Protein 2PJS (pdb70)

InterPro domains:
  IPR004360 Glyoxalase/fosfomycin resistance/dioxygenase domain [PF00903] (9-111)
  IPR029068 Glyoxalase/Bleomycin resistance protein/Dihydroxybiphenyl dioxygenase [G3DSA:3.10.180.10] (14-116)
  IPR029068 Glyoxalase/Bleomycin resistance protein/Dihydroxybiphenyl dioxygenase [SSF54593] (6-112)
  IPR037523 Vicinal oxygen chelate (VOC), core domain [PS51819] (2-115)

Solvent-accessible surface area: 9860 Å² total

B-factor: mean 26.53, std 6.25, range [6.66, 62.9]

Foldseek 3Di:
DDDADDDADDDPDPVLQCVPCPPLVNAFPPPPNDIDRDDPDDDDHDDDDDPAVPPRHHNFPEEAEDADVVSSVVSCVVSVFDWDADQDQDPVGKGWTWGAGSRRTIYIYIYD/DDDADDDFDDDPAPVLQCLPCPQLVNAFPPPPNPTDDDDPDDDPHDDDDDPAVAPRHHNFPEEAEDDDVVSSVVSCVVSVFDWPADQDQHPVGKGWTWGAGPRRGIYIYID

Secondary structure (DSSP, 8-state):
-EEEEEEEEE-S-GGGGIIIIIIIT--B---SSEEEEEEEEEEEEEEEEESSSBTTBPPPSEEEEES-HHHHHHHHHHTT---SEEEEE-TTS-EEEEEE-TTS-EEEEEE-/-EEEEEEEEE-S-GGGGIIIIITTT--B---SSEEEEEEEEEEEEEEEEESSSSTTPPPPSEEEEES-HHHHHHHHHHTTPPEEEEEEE-TTS-EEEEEE-TTS-EEEEE-

Structure (mmCIF, N/CA/C/O backbone):
data_2PJS
#
_entry.id   2PJS
#
_cell.length_a   29.847
_cell.length_b   61.485
_cell.length_c   54.383
_cell.angle_alpha   90.00
_cell.angle_beta   92.57
_cell.angle_gamma   90.00
#
_symmetry.space_group_name_H-M   'P 1 21 1'
#
loop_
_entity.id
_entity.type
_entity.pdbx_description
1 polymer 'Uncharacterized protein Atu1953'
2 non-polymer 'ZINC ION'
3 water water
#
loop_
_atom_site.group_PDB
_atom_site.id
_atom_site.type_symbol
_atom_site.label_atom_id
_atom_site.label_alt_id
_atom_site.label_comp_id
_atom_site.label_asym_id
_atom_site.label_entity_id
_atom_site.label_seq_id
_atom_site.pdbx_PDB_ins_code
_atom_site.Cartn_x
_atom_site.Cartn_y
_atom_site.Cartn_z
_atom_site.occupancy
_atom_site.B_iso_or_equiv
_atom_site.auth_seq_id
_atom_site.auth_comp_id
_atom_site.auth_asym_id
_atom_site.auth_atom_id
_atom_site.pdbx_PDB_model_num
ATOM 1 N N . ALA A 1 5 ? 31.175 27.157 26.857 1.00 34.86 2 ALA A N 1
ATOM 2 C CA . ALA A 1 5 ? 31.599 26.737 28.227 1.00 34.24 2 ALA A CA 1
ATOM 3 C C . ALA A 1 5 ? 30.882 27.597 29.251 1.00 34.22 2 ALA A C 1
ATOM 4 O O . ALA A 1 5 ? 30.927 28.826 29.189 1.00 34.43 2 ALA A O 1
ATOM 6 N N . VAL A 1 6 ? 30.236 26.948 30.204 1.00 33.56 3 VAL A N 1
ATOM 7 C CA . VAL A 1 6 ? 29.431 27.645 31.189 1.00 33.38 3 VAL A CA 1
ATOM 8 C C . VAL A 1 6 ? 30.289 28.070 32.367 1.00 33.61 3 VAL A C 1
ATOM 9 O O . VAL A 1 6 ? 31.031 27.248 32.941 1.00 34.27 3 VAL A O 1
ATOM 13 N N . ARG A 1 7 ? 30.210 29.351 32.700 1.00 32.92 4 ARG A N 1
ATOM 14 C CA . ARG A 1 7 ? 31.087 29.927 33.724 1.00 34.05 4 ARG A CA 1
ATOM 15 C C . ARG A 1 7 ? 30.391 30.060 35.075 1.00 32.53 4 ARG A C 1
ATOM 16 O O . ARG A 1 7 ? 31.007 29.802 36.107 1.00 33.05 4 ARG A O 1
ATOM 24 N N . ARG A 1 8 ? 29.109 30.425 35.066 1.00 31.04 5 ARG A N 1
ATOM 25 C CA . ARG A 1 8 ? 28.330 30.522 36.278 1.00 30.74 5 ARG A CA 1
ATOM 26 C C . ARG A 1 8 ? 26.862 30.316 35.940 1.00 28.84 5 ARG A C 1
ATOM 27 O O . ARG A 1 8 ? 26.407 30.606 34.820 1.00 26.66 5 ARG A O 1
ATOM 35 N N . VAL A 1 9 ? 26.150 29.758 36.899 1.00 27.23 6 VAL A N 1
ATOM 36 C CA . VAL A 1 9 ? 24.711 29.727 36.865 1.00 26.73 6 VAL A CA 1
ATOM 37 C C . VAL A 1 9 ? 24.241 30.427 38.144 1.00 27.17 6 VAL A C 1
ATOM 38 O O . VAL A 1 9 ? 24.665 30.058 39.269 1.00 26.99 6 VAL A O 1
ATOM 42 N N . VAL A 1 10 ? 23.363 31.425 37.967 1.00 26.03 7 VAL A N 1
ATOM 43 C CA . VAL A 1 10 ? 22.826 32.248 39.034 1.00 25.14 7 VAL A CA 1
ATOM 44 C C . VAL A 1 10 ? 21.305 32.298 38.988 1.00 24.85 7 VAL A C 1
ATOM 45 O O . VAL A 1 10 ? 20.724 32.692 37.968 1.00 24.30 7 VAL A O 1
ATOM 49 N N . ALA A 1 11 ? 20.667 31.911 40.094 1.00 21.63 8 ALA A N 1
ATOM 50 C CA . ALA A 1 11 ? 19.221 31.985 40.223 1.00 23.23 8 ALA A CA 1
ATOM 51 C C . ALA A 1 11 ? 18.864 33.445 40.419 1.00 22.67 8 ALA A C 1
ATOM 52 O O . ALA A 1 11 ? 19.561 34.165 41.146 1.00 23.35 8 ALA A O 1
ATOM 54 N N . ASN A 1 12 ? 17.790 33.886 39.778 1.00 22.94 9 ASN A N 1
ATOM 55 C CA . ASN A 1 12 ? 17.286 35.224 39.999 1.00 21.82 9 ASN A CA 1
ATOM 56 C C . ASN A 1 12 ? 15.945 35.130 40.658 1.00 21.47 9 ASN A C 1
ATOM 57 O O . ASN A 1 12 ? 15.064 34.431 40.145 1.00 22.29 9 ASN A O 1
ATOM 62 N N . ILE A 1 13 ? 15.773 35.818 41.770 1.00 19.03 10 ILE A N 1
ATOM 63 C CA . ILE A 1 13 ? 14.508 35.816 42.530 1.00 19.55 10 ILE A CA 1
ATOM 64 C C . ILE A 1 13 ? 13.807 37.156 42.288 1.00 19.87 10 ILE A C 1
ATOM 65 O O . ILE A 1 13 ? 14.395 38.207 42.503 1.00 20.60 10 ILE A O 1
ATOM 70 N N . ALA A 1 14 ? 12.552 37.124 41.854 1.00 20.94 11 ALA A N 1
ATOM 71 C CA . ALA A 1 14 ? 11.854 38.349 41.484 1.00 21.15 11 ALA A CA 1
ATOM 72 C C . ALA A 1 14 ? 11.297 39.031 42.739 1.00 21.71 11 ALA A C 1
ATOM 73 O O . ALA A 1 14 ? 10.759 38.366 43.633 1.00 21.98 11 ALA A O 1
ATOM 75 N N . THR A 1 15 ? 11.497 40.346 42.829 1.00 20.53 12 THR A N 1
ATOM 76 C CA . THR A 1 15 ? 11.000 41.113 43.958 1.00 19.93 12 THR A CA 1
ATOM 77 C C . THR A 1 15 ? 10.931 42.589 43.615 1.00 19.21 12 THR A C 1
ATOM 78 O O . THR A 1 15 ? 11.881 43.124 42.996 1.00 20.03 12 THR A O 1
ATOM 82 N N . PRO A 1 16 ? 9.858 43.272 44.050 1.00 18.83 13 PRO A N 1
ATOM 83 C CA . PRO A 1 16 ? 9.882 44.714 43.840 1.00 18.12 13 PRO A CA 1
ATOM 84 C C . PRO A 1 16 ? 10.930 45.428 44.684 1.00 17.94 13 PRO A C 1
ATOM 85 O O . PRO A 1 16 ? 11.173 46.635 44.469 1.00 18.43 13 PRO A O 1
ATOM 89 N N . GLU A 1 17 ? 11.527 44.732 45.662 1.00 17.48 14 GLU A N 1
ATOM 90 C CA . GLU A 1 17 ? 12.518 45.389 46.567 1.00 17.20 14 GLU A CA 1
ATOM 91 C C . GLU A 1 17 ? 13.618 44.419 46.905 1.00 17.75 14 GLU A C 1
ATOM 92 O O . GLU A 1 17 ? 13.535 43.696 47.900 1.00 15.65 14 GLU A O 1
ATOM 98 N N . PRO A 1 18 ? 14.671 44.386 46.061 1.00 17.24 15 PRO A N 1
ATOM 99 C CA . PRO A 1 18 ? 15.868 43.603 46.300 1.00 18.31 15 PRO A CA 1
ATOM 100 C C . PRO A 1 18 ? 16.474 43.770 47.681 1.00 18.00 15 PRO A C 1
ATOM 101 O O . PRO A 1 18 ? 17.155 42.828 48.136 1.00 17.86 15 PRO A O 1
ATOM 105 N N . ALA A 1 19 ? 16.254 44.918 48.346 1.00 16.39 16 ALA A N 1
ATOM 106 C CA . ALA A 1 19 ? 16.790 45.131 49.691 1.00 16.74 16 ALA A CA 1
ATOM 107 C C . ALA A 1 19 ? 16.265 44.143 50.722 1.00 17.06 16 ALA A C 1
ATOM 108 O O . ALA A 1 19 ? 16.940 43.900 51.742 1.00 16.39 16 ALA A O 1
ATOM 110 N N . ARG A 1 20 ? 15.098 43.552 50.443 1.00 16.05 17 ARG A N 1
ATOM 111 C CA . ARG A 1 20 ? 14.544 42.507 51.315 1.00 16.16 17 ARG A CA 1
ATOM 112 C C . ARG A 1 20 ? 15.456 41.249 51.424 1.00 17.07 17 ARG A C 1
ATOM 113 O O . ARG A 1 20 ? 15.303 40.443 52.368 1.00 17.86 17 ARG A O 1
ATOM 121 N N . ALA A 1 21 ? 16.406 41.088 50.510 1.00 18.49 18 ALA A N 1
ATOM 122 C CA . ALA A 1 21 ? 17.306 39.913 50.573 1.00 18.43 18 ALA A CA 1
ATOM 123 C C . ALA A 1 21 ? 18.302 40.039 51.698 1.00 18.87 18 ALA A C 1
ATOM 124 O O . ALA A 1 21 ? 18.799 39.032 52.202 1.00 18.87 18 ALA A O 1
ATOM 126 N N . GLN A 1 22 ? 18.584 41.279 52.122 1.00 20.13 19 GLN A N 1
ATOM 127 C CA . GLN A 1 22 ? 19.690 41.519 53.035 1.00 21.65 19 GLN A CA 1
ATOM 128 C C . GLN A 1 22 ? 19.557 40.754 54.351 1.00 21.62 19 GLN A C 1
ATOM 129 O O . GLN A 1 22 ? 20.540 40.194 54.863 1.00 21.19 19 GLN A O 1
ATOM 135 N N . ALA A 1 23 ? 18.347 40.745 54.893 1.00 20.94 20 ALA A N 1
ATOM 136 C CA . ALA A 1 23 ? 18.080 40.074 56.174 1.00 21.33 20 ALA A CA 1
ATOM 137 C C . ALA A 1 23 ? 18.472 38.584 56.188 1.00 20.29 20 ALA A C 1
ATOM 138 O O . ALA A 1 23 ? 18.950 38.079 57.199 1.00 22.12 20 ALA A O 1
ATOM 140 N N . PHE A 1 24 ? 18.319 37.904 55.068 1.00 17.49 21 PHE A N 1
ATOM 141 C CA . PHE A 1 24 ? 18.547 36.448 55.033 1.00 16.61 21 PHE A CA 1
ATOM 142 C C . PHE A 1 24 ? 19.880 36.148 54.365 1.00 16.16 21 PHE A C 1
ATOM 143 O O . PHE A 1 24 ? 20.718 35.500 54.942 1.00 15.58 21 PHE A O 1
ATOM 151 N N . TYR A 1 25 ? 20.047 36.592 53.118 1.00 15.45 22 TYR A N 1
ATOM 152 C CA . TYR A 1 25 ? 21.254 36.227 52.380 1.00 15.60 22 TYR A CA 1
ATOM 153 C C . TYR A 1 25 ? 22.479 36.957 52.905 1.00 16.28 22 TYR A C 1
ATOM 154 O O . TYR A 1 25 ? 23.608 36.410 52.942 1.00 16.12 22 TYR A O 1
ATOM 163 N N . GLY A 1 26 ? 22.267 38.192 53.356 1.00 17.75 23 GLY A N 1
ATOM 164 C CA . GLY A 1 26 ? 23.348 38.981 53.870 1.00 19.76 23 GLY A CA 1
ATOM 165 C C . GLY A 1 26 ? 23.619 38.660 55.318 1.00 21.36 23 GLY A C 1
ATOM 166 O O . GLY A 1 26 ? 24.736 38.314 55.665 1.00 21.20 23 GLY A O 1
ATOM 167 N N . ASP A 1 27 ? 22.600 38.749 56.158 1.00 20.98 24 ASP A N 1
ATOM 168 C CA . ASP A 1 27 ? 22.871 38.681 57.599 1.00 23.21 24 ASP A CA 1
ATOM 169 C C . ASP A 1 27 ? 23.093 37.248 58.082 1.00 22.63 24 ASP A C 1
ATOM 170 O O . ASP A 1 27 ? 24.116 36.940 58.718 1.00 23.61 24 ASP A O 1
ATOM 175 N N . ILE A 1 28 ? 22.165 36.373 57.732 1.00 20.03 25 ILE A N 1
ATOM 176 C CA . ILE A 1 28 ? 22.201 34.982 58.177 1.00 19.39 25 ILE A CA 1
ATOM 177 C C . ILE A 1 28 ? 23.232 34.168 57.398 1.00 18.66 25 ILE A C 1
ATOM 178 O O . ILE A 1 28 ? 23.996 33.439 58.011 1.00 19.44 25 ILE A O 1
ATOM 183 N N . LEU A 1 29 ? 23.236 34.277 56.061 1.00 16.87 26 LEU A N 1
ATOM 184 C CA . LEU A 1 29 ? 24.096 33.437 55.231 1.00 16.08 26 LEU A CA 1
ATOM 185 C C . LEU A 1 29 ? 25.464 34.121 55.013 1.00 16.47 26 LEU A C 1
ATOM 186 O O . LEU A 1 29 ? 26.390 33.457 54.563 1.00 16.73 26 LEU A O 1
ATOM 191 N N . GLY A 1 30 ? 25.583 35.409 55.340 1.00 16.47 27 GLY A N 1
ATOM 192 C CA . GLY A 1 30 ? 26.905 36.102 55.337 1.00 17.50 27 GLY A CA 1
ATOM 193 C C . GLY A 1 30 ? 27.443 36.311 53.933 1.00 17.93 27 GLY A C 1
ATOM 194 O O . GLY A 1 30 ? 28.659 36.175 53.686 1.00 17.89 27 GLY A O 1
ATOM 203 N N . PRO A 1 32 ? 27.879 39.048 51.336 1.00 17.79 29 PRO A N 1
ATOM 204 C CA . PRO A 1 32 ? 27.732 40.489 51.070 1.00 18.16 29 PRO A CA 1
ATOM 205 C C . PRO A 1 32 ? 27.165 40.785 49.670 1.00 19.54 29 PRO A C 1
ATOM 206 O O . PRO A 1 32 ? 27.233 39.932 48.773 1.00 19.40 29 PRO A O 1
ATOM 210 N N . VAL A 1 33 ? 26.595 41.978 49.485 1.00 19.76 30 VAL A N 1
ATOM 211 C CA . VAL A 1 33 ? 26.183 42.437 48.144 1.00 21.25 30 VAL A CA 1
ATOM 212 C C . VAL A 1 33 ? 27.436 42.576 47.266 1.00 22.62 30 VAL A C 1
ATOM 213 O O . VAL A 1 33 ? 28.411 43.236 47.662 1.00 22.37 30 VAL A O 1
ATOM 217 N N . ALA A 1 34 ? 27.423 41.954 46.089 1.00 23.78 31 ALA A N 1
ATOM 218 C CA . ALA A 1 34 ? 28.588 41.994 45.198 1.00 26.18 31 ALA A CA 1
ATOM 219 C C . ALA A 1 34 ? 28.355 43.000 44.067 1.00 28.89 31 ALA A C 1
ATOM 220 O O . ALA A 1 34 ? 29.271 43.671 43.617 1.00 26.89 31 ALA A O 1
ATOM 230 N N . ASP A 1 36 ? 25.224 45.903 42.717 1.00 32.33 33 ASP A N 1
ATOM 231 C CA . ASP A 1 36 ? 23.973 46.568 42.970 1.00 31.55 33 ASP A CA 1
ATOM 232 C C . ASP A 1 36 ? 23.697 47.503 41.796 1.00 31.75 33 ASP A C 1
ATOM 233 O O . ASP A 1 36 ? 24.299 48.557 41.720 1.00 32.17 33 ASP A O 1
ATOM 238 N N . HIS A 1 37 ? 22.826 47.095 40.867 1.00 31.55 34 HIS A N 1
ATOM 239 C CA . HIS A 1 37 ? 22.452 47.960 39.724 1.00 31.28 34 HIS A CA 1
ATOM 240 C C . HIS A 1 37 ? 21.073 48.565 39.941 1.00 30.42 34 HIS A C 1
ATOM 241 O O . HIS A 1 37 ? 20.434 49.035 38.983 1.00 30.06 34 HIS A O 1
ATOM 248 N N . GLY A 1 38 ? 20.626 48.548 41.194 1.00 28.61 35 GLY A N 1
ATOM 249 C CA . GLY A 1 38 ? 19.320 49.089 41.584 1.00 28.24 35 GLY A CA 1
ATOM 250 C C . GLY A 1 38 ? 18.134 48.178 41.283 1.00 27.48 35 GLY A C 1
ATOM 251 O O . GLY A 1 38 ? 17.470 47.699 42.199 1.00 27.82 35 GLY A O 1
ATOM 252 N N . TRP A 1 39 ? 17.862 47.955 40.001 1.00 25.90 36 TRP A N 1
ATOM 253 C CA . TRP A 1 39 ? 16.817 47.010 39.589 1.00 25.36 36 TRP A CA 1
ATOM 254 C C . TRP A 1 39 ? 17.204 45.554 39.872 1.00 24.36 36 TRP A C 1
ATOM 255 O O . TRP A 1 39 ? 16.332 44.686 39.904 1.00 23.80 36 TRP A O 1
ATOM 266 N N . ILE A 1 40 ? 18.507 45.291 40.034 1.00 23.23 37 ILE A N 1
ATOM 267 C CA . ILE A 1 40 ? 19.002 43.942 40.399 1.00 23.01 37 ILE A CA 1
ATOM 268 C C . ILE A 1 40 ? 20.144 44.076 41.435 1.00 22.11 37 ILE A C 1
ATOM 269 O O . ILE A 1 40 ? 20.965 44.986 41.361 1.00 22.31 37 ILE A O 1
ATOM 274 N N . VAL A 1 41 ? 20.149 43.185 42.420 1.00 20.58 38 VAL A N 1
ATOM 275 C CA . VAL A 1 41 ? 21.200 43.149 43.421 1.00 20.24 38 VAL A CA 1
ATOM 276 C C . VAL A 1 41 ? 21.692 41.714 43.490 1.00 19.45 38 VAL A C 1
ATOM 277 O O . VAL A 1 41 ? 20.883 40.788 43.496 1.00 19.65 38 VAL A O 1
ATOM 281 N N . THR A 1 42 ? 23.003 41.523 43.537 1.00 18.45 39 THR A N 1
ATOM 282 C CA . THR A 1 42 ? 23.526 40.162 43.673 1.00 19.21 39 THR A CA 1
ATOM 283 C C . THR A 1 42 ? 24.238 40.017 45.001 1.00 18.66 39 THR A C 1
ATOM 284 O O . THR A 1 42 ? 25.107 40.808 45.303 1.00 20.33 39 THR A O 1
ATOM 288 N N . HIS A 1 43 ? 23.906 38.978 45.761 1.00 18.14 40 HIS A N 1
ATOM 289 C CA . HIS A 1 43 ? 24.635 38.661 46.983 1.00 18.36 40 HIS A CA 1
ATOM 290 C C . HIS A 1 43 ? 25.626 37.559 46.642 1.00 18.30 40 HIS A C 1
ATOM 291 O O . HIS A 1 43 ? 25.255 36.626 45.943 1.00 18.31 40 HIS A O 1
ATOM 298 N N . ALA A 1 44 ? 26.844 37.621 47.163 1.00 17.84 41 ALA A N 1
ATOM 299 C CA . ALA A 1 44 ? 27.832 36.605 46.831 1.00 17.57 41 ALA A CA 1
ATOM 300 C C . ALA A 1 44 ? 28.688 36.173 48.028 1.00 18.78 41 ALA A C 1
ATOM 301 O O . ALA A 1 44 ? 28.947 36.956 48.951 1.00 16.80 41 ALA A O 1
ATOM 303 N N . SER A 1 45 ? 29.154 34.920 47.986 1.00 19.80 42 SER A N 1
ATOM 304 C CA . SER A 1 45 ? 29.996 34.390 49.022 1.00 21.86 42 SER A CA 1
ATOM 305 C C . SER A 1 45 ? 31.422 34.717 48.646 1.00 23.68 42 SER A C 1
ATOM 306 O O . SER A 1 45 ? 31.730 34.795 47.463 1.00 23.31 42 SER A O 1
ATOM 309 N N . PRO A 1 46 ? 32.295 34.888 49.641 1.00 26.90 43 PRO A N 1
ATOM 310 C CA . PRO A 1 46 ? 33.748 34.894 49.410 1.00 29.40 43 PRO A CA 1
ATOM 311 C C . PRO A 1 46 ? 34.298 33.658 48.679 1.00 31.27 43 PRO A C 1
ATOM 312 O O . PRO A 1 46 ? 35.435 33.694 48.233 1.00 31.83 43 PRO A O 1
ATOM 316 N N . LEU A 1 47 ? 33.506 32.589 48.561 1.00 32.12 44 LEU A N 1
ATOM 317 C CA . LEU A 1 47 ? 33.895 31.351 47.869 1.00 33.43 44 LEU A CA 1
ATOM 318 C C . LEU A 1 47 ? 32.889 31.040 46.759 1.00 35.37 44 LEU A C 1
ATOM 319 O O . LEU A 1 47 ? 31.919 31.762 46.609 1.00 36.06 44 LEU A O 1
ATOM 324 N N . GLU A 1 48 ? 33.057 30.016 45.922 1.00 37.32 45 GLU A N 1
ATOM 325 C CA . GLU A 1 48 ? 33.947 29.872 44.755 1.00 36.57 45 GLU A CA 1
ATOM 326 C C . GLU A 1 48 ? 33.656 28.412 44.415 1.00 35.59 45 GLU A C 1
ATOM 327 O O . GLU A 1 48 ? 34.162 27.505 45.075 1.00 35.77 45 GLU A O 1
ATOM 333 N N . ALA A 1 49 ? 32.793 28.189 43.430 1.00 34.67 46 ALA A N 1
ATOM 334 C CA . ALA A 1 49 ? 32.203 26.853 43.187 1.00 33.95 46 ALA A CA 1
ATOM 335 C C . ALA A 1 49 ? 31.892 26.576 41.708 1.00 33.56 46 ALA A C 1
ATOM 336 O O . ALA A 1 49 ? 31.616 27.505 40.949 1.00 33.33 46 ALA A O 1
ATOM 338 N N . HIS A 1 50 ? 31.916 25.300 41.312 1.00 33.27 47 HIS A N 1
ATOM 339 C CA . HIS A 1 50 ? 31.543 24.909 39.947 1.00 32.74 47 HIS A CA 1
ATOM 340 C C . HIS A 1 50 ? 30.118 25.334 39.603 1.00 31.70 47 HIS A C 1
ATOM 341 O O . HIS A 1 50 ? 29.232 25.290 40.448 1.00 33.10 47 HIS A O 1
ATOM 348 N N . ALA A 1 51 ? 29.899 25.728 38.352 1.00 29.94 48 ALA A N 1
ATOM 349 C CA . ALA A 1 51 ? 28.566 26.087 37.862 1.00 28.15 48 ALA A CA 1
ATOM 350 C C . ALA A 1 51 ? 27.703 24.832 37.698 1.00 26.74 48 ALA A C 1
ATOM 351 O O . ALA A 1 51 ? 28.053 23.930 36.945 1.00 25.79 48 ALA A O 1
ATOM 353 N N . GLN A 1 52 ? 26.564 24.785 38.377 1.00 25.17 49 GLN A N 1
ATOM 354 C CA . GLN A 1 52 ? 25.748 23.583 38.379 1.00 24.55 49 GLN A CA 1
ATOM 355 C C . GLN A 1 52 ? 24.276 23.927 38.526 1.00 23.05 49 GLN A C 1
ATOM 356 O O . GLN A 1 52 ? 23.930 25.010 38.976 1.00 21.87 49 GLN A O 1
ATOM 362 N N . VAL A 1 53 ? 23.434 22.975 38.158 1.00 20.64 50 VAL A N 1
ATOM 363 C CA . VAL A 1 53 ? 21.962 23.147 38.261 1.00 20.13 50 VAL A CA 1
ATOM 364 C C . VAL A 1 53 ? 21.411 21.734 38.443 1.00 19.75 50 VAL A C 1
ATOM 365 O O . VAL A 1 53 ? 21.953 20.799 37.850 1.00 18.71 50 VAL A O 1
ATOM 369 N N . SER A 1 54 ? 20.395 21.560 39.295 1.00 18.30 51 SER A N 1
ATOM 370 C CA . SER A 1 54 ? 19.946 20.205 39.615 1.00 17.60 51 SER A CA 1
ATOM 371 C C . SER A 1 54 ? 18.489 20.066 39.202 1.00 18.14 51 SER A C 1
ATOM 372 O O . SER A 1 54 ? 17.751 21.062 39.139 1.00 18.59 51 SER A O 1
ATOM 375 N N . PHE A 1 55 ? 18.084 18.820 38.922 1.00 17.48 52 PHE A N 1
ATOM 376 C CA . PHE A 1 55 ? 16.750 18.519 38.386 1.00 18.40 52 PHE A CA 1
ATOM 377 C C . PHE A 1 55 ? 16.252 17.389 39.242 1.00 19.13 52 PHE A C 1
ATOM 378 O O . PHE A 1 55 ? 16.953 16.419 39.396 1.00 18.94 52 PHE A O 1
ATOM 386 N N . ALA A 1 56 ? 15.089 17.570 39.876 1.00 19.65 53 ALA A N 1
ATOM 387 C CA . ALA A 1 56 ? 14.697 16.651 40.933 1.00 20.11 53 ALA A CA 1
ATOM 388 C C . ALA A 1 56 ? 13.194 16.341 40.958 1.00 20.91 53 ALA A C 1
ATOM 389 O O . ALA A 1 56 ? 12.338 17.206 40.736 1.00 21.95 53 ALA A O 1
ATOM 391 N N . ARG A 1 57 ? 12.855 15.097 41.208 1.00 21.24 54 ARG A N 1
ATOM 392 C CA . ARG A 1 57 ? 11.419 14.818 41.345 1.00 22.50 54 ARG A CA 1
ATOM 393 C C . ARG A 1 57 ? 10.866 15.046 42.772 1.00 22.01 54 ARG A C 1
ATOM 394 O O . ARG A 1 57 ? 9.653 15.158 42.963 1.00 21.67 54 ARG A O 1
ATOM 402 N N . GLU A 1 58 ? 11.757 15.107 43.760 1.00 20.54 55 GLU A N 1
ATOM 403 C CA . GLU A 1 58 ? 11.398 15.429 45.165 1.00 19.97 55 GLU A CA 1
ATOM 404 C C . GLU A 1 58 ? 12.656 15.993 45.823 1.00 19.85 55 GLU A C 1
ATOM 405 O O . GLU A 1 58 ? 13.738 15.918 45.230 1.00 19.55 55 GLU A O 1
ATOM 411 N N . GLY A 1 59 ? 12.523 16.523 47.047 1.00 19.22 56 GLY A N 1
ATOM 412 C CA . GLY A 1 59 ? 13.659 17.129 47.764 1.00 19.09 56 GLY A CA 1
ATOM 413 C C . GLY A 1 59 ? 14.481 16.099 48.532 1.00 19.72 56 GLY A C 1
ATOM 414 O O . GLY A 1 59 ? 15.506 16.447 49.117 1.00 20.97 56 GLY A O 1
ATOM 415 N N . GLY A 1 60 ? 14.040 14.831 48.487 1.00 18.95 57 GLY A N 1
ATOM 416 C CA . GLY A 1 60 ? 14.640 13.749 49.259 1.00 18.64 57 GLY A CA 1
ATOM 417 C C . GLY A 1 60 ? 13.923 13.529 50.578 1.00 18.88 57 GLY A C 1
ATOM 418 O O . GLY A 1 60 ? 13.428 14.473 51.191 1.00 17.52 57 GLY A O 1
ATOM 419 N N . SER A 1 61 ? 13.860 12.264 51.012 1.00 19.15 58 SER A N 1
ATOM 420 C CA . SER A 1 61 ? 13.109 11.876 52.214 1.00 20.69 58 SER A CA 1
ATOM 421 C C . SER A 1 61 ? 11.629 12.254 52.106 1.00 22.04 58 SER A C 1
ATOM 422 O O . SER A 1 61 ? 10.929 12.432 53.109 1.00 22.26 58 SER A O 1
ATOM 425 N N . GLY A 1 62 ? 11.201 12.413 50.864 1.00 23.98 59 GLY A N 1
ATOM 426 C CA . GLY A 1 62 ? 9.803 12.681 50.548 1.00 24.95 59 GLY A CA 1
ATOM 427 C C . GLY A 1 62 ? 9.443 14.149 50.658 1.00 25.07 59 GLY A C 1
ATOM 428 O O . GLY A 1 62 ? 8.291 14.479 50.566 1.00 25.76 59 GLY A O 1
ATOM 429 N N . THR A 1 63 ? 10.433 15.028 50.863 1.00 25.14 60 THR A N 1
ATOM 430 C CA . THR A 1 63 ? 10.171 16.484 50.907 1.00 24.86 60 THR A CA 1
ATOM 431 C C . THR A 1 63 ? 9.835 17.062 49.525 1.00 24.84 60 THR A C 1
ATOM 432 O O . THR A 1 63 ? 10.055 16.406 48.496 1.00 24.09 60 THR A O 1
ATOM 436 N N . ASP A 1 64 ? 9.314 18.292 49.528 1.00 25.09 61 ASP A N 1
ATOM 437 C CA . ASP A 1 64 ? 9.116 19.064 48.304 1.00 25.78 61 ASP A CA 1
ATOM 438 C C . ASP A 1 64 ? 10.490 19.438 47.769 1.00 24.62 61 ASP A C 1
ATOM 439 O O . ASP A 1 64 ? 11.443 19.479 48.515 1.00 25.14 61 ASP A O 1
ATOM 444 N N . VAL A 1 65 ? 10.592 19.740 46.477 1.00 24.57 62 VAL A N 1
ATOM 445 C CA . VAL A 1 65 ? 11.892 20.112 45.934 1.00 23.82 62 VAL A CA 1
ATOM 446 C C . VAL A 1 65 ? 12.180 21.511 46.437 1.00 24.11 62 VAL A C 1
ATOM 447 O O . VAL A 1 65 ? 11.340 22.399 46.217 1.00 22.84 62 VAL A O 1
ATOM 451 N N . PRO A 1 66 ? 13.354 21.733 47.087 1.00 23.83 63 PRO A N 1
ATOM 452 C CA . PRO A 1 66 ? 13.668 23.113 47.501 1.00 23.96 63 PRO A CA 1
ATOM 453 C C . PRO A 1 66 ? 14.003 23.955 46.267 1.00 25.73 63 PRO A C 1
ATOM 454 O O . PRO A 1 66 ? 14.558 23.419 45.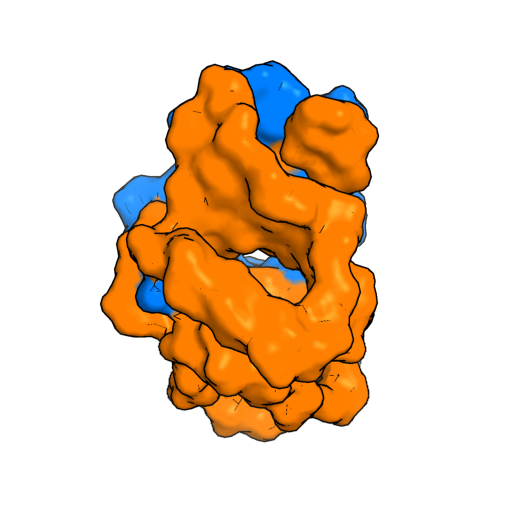319 1.00 27.24 63 PRO A O 1
ATOM 458 N N . ASP A 1 67 ? 13.691 25.249 46.285 1.00 24.42 64 ASP A N 1
ATOM 459 C CA . ASP A 1 67 ? 14.038 26.169 45.190 1.00 24.01 64 ASP A CA 1
ATOM 460 C C . ASP A 1 67 ? 15.561 26.285 45.018 1.00 23.23 64 ASP A C 1
ATOM 461 O O . ASP A 1 67 ? 16.060 26.290 43.899 1.00 23.04 64 ASP A O 1
ATOM 466 N N . LEU A 1 68 ? 16.284 26.314 46.132 1.00 23.94 65 LEU A N 1
ATOM 467 C CA . LEU A 1 68 ? 17.744 26.429 46.117 1.00 24.86 65 LEU A CA 1
ATOM 468 C C . LEU A 1 68 ? 18.294 25.520 47.190 1.00 25.47 65 LEU A C 1
ATOM 469 O O . LEU A 1 68 ? 17.668 25.370 48.258 1.00 25.46 65 LEU A O 1
ATOM 474 N N . SER A 1 69 ? 19.453 24.932 46.896 1.00 24.39 66 SER A N 1
ATOM 475 C CA . SER A 1 69 ? 20.238 24.183 47.871 1.00 25.53 66 SER A CA 1
ATOM 476 C C . SER A 1 69 ? 21.504 25.027 48.098 1.00 24.86 66 SER A C 1
ATOM 477 O O . SER A 1 69 ? 22.235 25.318 47.149 1.00 25.98 66 SER A O 1
ATOM 480 N N . ILE A 1 70 ? 21.750 25.391 49.353 1.00 23.13 67 ILE A N 1
ATOM 481 C CA . ILE A 1 70 ? 22.849 26.310 49.680 1.00 23.40 67 ILE A CA 1
ATOM 482 C C . ILE A 1 70 ? 23.715 25.573 50.670 1.00 23.82 67 ILE A C 1
ATOM 483 O O . ILE A 1 70 ? 23.250 25.247 51.763 1.00 23.40 67 ILE A O 1
ATOM 488 N N . GLU A 1 71 ? 24.917 25.216 50.231 1.00 24.21 68 GLU A N 1
ATOM 489 C CA . GLU A 1 71 ? 25.867 24.509 51.052 1.00 25.19 68 GLU A CA 1
ATOM 490 C C . GLU A 1 71 ? 26.676 25.497 51.890 1.00 2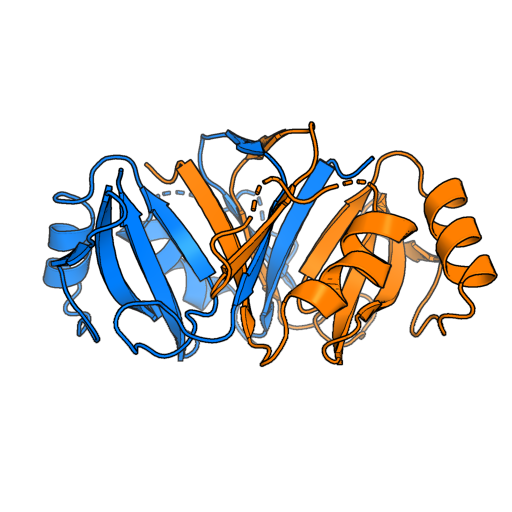4.12 68 GLU A C 1
ATOM 491 O O . GLU A 1 71 ? 27.233 26.490 51.367 1.00 23.50 68 GLU A O 1
ATOM 497 N N . VAL A 1 72 ? 26.745 25.229 53.191 1.00 23.78 69 VAL A N 1
ATOM 498 C CA . VAL A 1 72 ? 27.472 26.093 54.111 1.00 24.68 69 VAL A CA 1
ATOM 499 C C . VAL A 1 72 ? 28.537 25.293 54.826 1.00 25.73 69 VAL A C 1
ATOM 500 O O . VAL A 1 72 ? 28.406 24.089 54.940 1.00 25.12 69 VAL A O 1
ATOM 504 N N . ASP A 1 73 ? 29.579 25.963 55.308 1.00 26.60 70 ASP A N 1
ATOM 505 C CA . ASP A 1 73 ? 30.713 25.286 55.930 1.00 29.99 70 ASP A CA 1
ATOM 506 C C . ASP A 1 73 ? 30.719 25.182 57.465 1.00 30.84 70 ASP A C 1
ATOM 507 O O . ASP A 1 73 ? 31.716 24.704 58.050 1.00 34.07 70 ASP A O 1
ATOM 512 N N . ASN A 1 74 ? 29.706 25.739 58.111 1.00 30.63 71 ASN A N 1
ATOM 513 C CA . ASN A 1 74 ? 29.536 25.641 59.554 1.00 30.09 71 ASN A CA 1
ATOM 514 C C . ASN A 1 74 ? 28.042 25.605 59.790 1.00 29.15 71 ASN A C 1
ATOM 515 O O . ASN A 1 74 ? 27.403 26.631 60.059 1.00 28.69 71 ASN A O 1
ATOM 520 N N . PHE A 1 75 ? 27.493 24.415 59.700 1.00 27.77 72 PHE A N 1
ATOM 521 C CA . P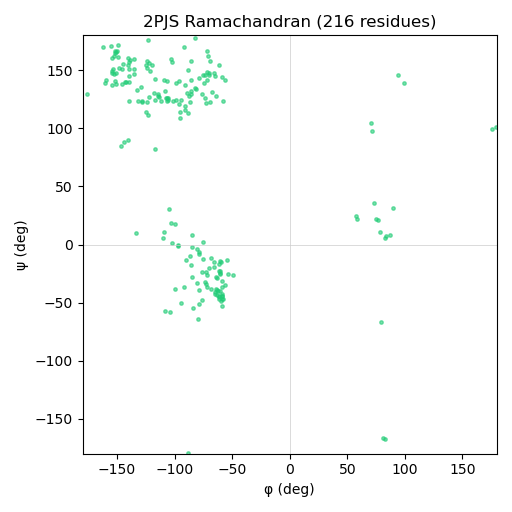HE A 1 75 ? 26.043 24.241 59.822 1.00 27.97 72 PHE A CA 1
ATOM 522 C C . PHE A 1 75 ? 25.474 24.655 61.184 1.00 27.89 72 PHE A C 1
ATOM 523 O O . PHE A 1 75 ? 24.375 25.243 61.286 1.00 27.58 72 PHE A O 1
ATOM 531 N N . ASP A 1 76 ? 26.193 24.329 62.244 1.00 27.45 73 ASP A N 1
ATOM 532 C CA . ASP A 1 76 ? 25.642 24.627 63.563 1.00 27.69 73 ASP A CA 1
ATOM 533 C C . ASP A 1 76 ? 25.541 26.128 63.791 1.00 26.96 73 ASP A C 1
ATOM 534 O O . ASP A 1 76 ? 24.556 26.611 64.385 1.00 26.79 73 ASP A O 1
ATOM 539 N N A GLU A 1 77 ? 26.522 26.871 63.281 0.50 25.46 74 GLU A N 1
ATOM 540 N N B GLU A 1 77 ? 26.514 26.866 63.260 0.50 25.91 74 GLU A N 1
ATOM 541 C CA A GLU A 1 77 ? 26.470 28.320 63.315 0.50 25.66 74 GLU A CA 1
ATOM 542 C CA B GLU A 1 77 ? 26.499 28.314 63.338 0.50 26.47 74 GLU A CA 1
ATOM 543 C C A GLU A 1 77 ? 25.259 28.885 62.576 0.50 25.27 74 GLU A C 1
ATOM 544 C C B GLU A 1 77 ? 25.388 28.987 62.508 0.50 25.76 74 GLU A C 1
ATOM 545 O O A GLU A 1 77 ? 24.531 29.735 63.112 0.50 24.65 74 GLU A O 1
ATOM 546 O O B GLU A 1 77 ? 24.823 29.992 62.948 0.50 25.36 74 GLU A O 1
ATOM 557 N N . VAL A 1 78 ? 25.052 28.416 61.342 1.00 24.81 75 VAL A N 1
ATOM 558 C CA . VAL A 1 78 ? 23.949 28.920 60.527 1.00 24.87 75 VAL A CA 1
ATOM 559 C C . VAL A 1 78 ? 22.623 28.593 61.197 1.00 23.80 75 VAL A C 1
ATOM 560 O O . VAL A 1 78 ? 21.721 29.420 61.246 1.00 22.03 75 VAL A O 1
ATOM 564 N N . HIS A 1 79 ? 22.538 27.392 61.748 1.00 22.32 76 HIS A N 1
ATOM 565 C CA . HIS A 1 79 ? 21.335 26.957 62.460 1.00 23.39 76 HIS A CA 1
ATOM 566 C C . HIS A 1 79 ? 21.028 27.909 63.625 1.00 23.15 76 HIS A C 1
ATOM 567 O O . HIS A 1 79 ? 19.895 28.321 63.823 1.00 22.97 76 HIS A O 1
ATOM 574 N N . ALA A 1 80 ? 22.054 28.279 64.370 1.00 24.06 77 ALA A N 1
ATOM 575 C CA . ALA A 1 80 ? 21.891 29.140 65.530 1.00 23.93 77 ALA A CA 1
ATOM 576 C C . ALA A 1 80 ? 21.487 30.527 65.057 1.00 24.58 77 ALA A C 1
ATOM 577 O O . ALA A 1 80 ? 20.627 31.145 65.673 1.00 24.35 77 ALA A O 1
ATOM 579 N N . ARG A 1 81 ? 22.058 30.998 63.941 1.00 23.36 78 ARG A N 1
ATOM 580 C CA . ARG A 1 81 ? 21.695 32.330 63.440 1.00 23.85 78 ARG A CA 1
ATOM 581 C C . ARG A 1 81 ? 20.241 32.388 63.051 1.00 23.75 78 ARG A C 1
ATOM 582 O O . ARG A 1 81 ? 19.553 33.371 63.324 1.00 23.21 78 ARG A O 1
ATOM 590 N N . ILE A 1 82 ? 19.789 31.336 62.363 1.00 23.34 79 ILE A N 1
ATOM 591 C CA . ILE A 1 82 ? 18.398 31.210 61.908 1.00 23.33 79 ILE A CA 1
ATOM 592 C C . ILE A 1 82 ? 17.457 31.240 63.115 1.00 23.42 79 ILE A C 1
ATOM 593 O O . ILE A 1 82 ? 16.471 32.004 63.162 1.00 24.71 79 ILE A O 1
ATOM 598 N N . LEU A 1 83 ? 17.777 30.444 64.119 1.00 23.29 80 LEU A N 1
ATOM 599 C CA . LEU A 1 83 ? 16.984 30.429 65.346 1.00 24.06 80 LEU A CA 1
ATOM 600 C C . LEU A 1 83 ? 16.986 31.785 66.047 1.00 24.47 80 LEU A C 1
ATOM 601 O O . LEU A 1 83 ? 15.933 32.255 66.493 1.00 23.76 80 LEU A O 1
ATOM 606 N N . LYS A 1 84 ? 18.152 32.402 66.154 1.00 22.81 81 LYS A N 1
ATOM 607 C CA . LYS A 1 84 ? 18.239 33.720 66.799 1.00 25.36 81 LYS A CA 1
ATOM 608 C C . LYS A 1 84 ? 17.452 34.807 66.062 1.00 25.93 81 LYS A C 1
ATOM 609 O O . LYS A 1 84 ? 16.949 35.736 66.703 1.00 25.42 81 LYS A O 1
ATOM 615 N N . ALA A 1 85 ? 17.319 34.657 64.746 1.00 25.92 82 ALA A N 1
ATOM 616 C CA . ALA A 1 85 ? 16.493 35.549 63.916 1.00 27.08 82 ALA A CA 1
ATOM 617 C C . ALA A 1 85 ? 14.998 35.221 64.021 1.00 27.88 82 ALA A C 1
ATOM 618 O O . ALA A 1 85 ? 14.145 35.951 63.489 1.00 27.91 82 ALA A O 1
ATOM 620 N N . GLY A 1 86 ? 14.672 34.136 64.705 1.00 27.54 83 GLY A N 1
ATOM 621 C CA . GLY A 1 86 ? 13.270 33.763 64.938 1.00 29.76 83 GLY A CA 1
ATOM 622 C C . GLY A 1 86 ? 12.580 33.183 63.716 1.00 29.37 83 GLY A C 1
ATOM 623 O O . GLY A 1 86 ? 11.331 33.198 63.641 1.00 30.26 83 GLY A O 1
ATOM 624 N N . LEU A 1 87 ? 13.363 32.663 62.765 1.00 28.14 84 LEU A N 1
ATOM 625 C CA . LEU A 1 87 ? 12.763 32.088 61.544 1.00 27.87 84 LEU A CA 1
ATOM 626 C C . LEU A 1 87 ? 12.278 30.673 61.783 1.00 27.99 84 LEU A C 1
ATOM 627 O O . LEU A 1 87 ? 13.023 29.873 62.363 1.00 28.09 84 LEU A O 1
ATOM 632 N N . PRO A 1 88 ? 11.031 30.348 61.334 1.00 27.63 85 PRO A N 1
ATOM 633 C CA . PRO A 1 88 ? 10.567 28.971 61.514 1.00 28.05 85 PRO A CA 1
ATOM 634 C C . PRO A 1 88 ? 11.341 28.059 60.583 1.00 27.34 85 PRO A C 1
ATOM 635 O O . PRO A 1 88 ? 11.747 28.480 59.486 1.00 27.89 85 PRO A O 1
ATOM 639 N N . ILE A 1 89 ? 11.559 26.829 61.022 1.00 26.78 86 ILE A N 1
ATOM 640 C CA . ILE A 1 89 ? 12.276 25.846 60.205 1.00 26.84 86 ILE A CA 1
ATOM 641 C C . ILE A 1 89 ? 11.220 24.846 59.740 1.00 27.79 86 ILE A C 1
ATOM 642 O O . ILE A 1 89 ? 10.477 24.276 60.592 1.00 27.64 86 ILE A O 1
ATOM 647 N N . GLU A 1 90 ? 11.145 24.631 58.425 1.00 26.89 87 GLU A N 1
ATOM 648 C CA . GLU A 1 90 ? 10.123 23.772 57.844 1.00 26.82 87 GLU A CA 1
ATOM 649 C C . GLU A 1 90 ? 10.449 22.279 57.946 1.00 25.75 87 GLU A C 1
ATOM 650 O O . GLU A 1 90 ? 9.553 21.460 58.092 1.00 24.70 87 GLU A O 1
ATOM 656 N N . TYR A 1 91 ? 11.732 21.921 57.875 1.00 23.04 88 TYR A N 1
ATOM 657 C CA . TYR A 1 91 ? 12.122 20.523 57.900 1.00 23.85 88 TYR A CA 1
ATOM 658 C C . TYR A 1 91 ? 13.512 20.426 58.510 1.00 23.49 88 TYR A C 1
ATOM 659 O O . TYR A 1 91 ? 14.374 21.270 58.182 1.00 23.15 88 TYR A O 1
ATOM 668 N N . GLY A 1 92 ? 13.764 19.431 59.392 1.00 22.08 89 GLY A N 1
ATOM 669 C CA . GLY A 1 92 ? 15.092 19.286 59.988 1.00 23.01 89 GLY A CA 1
ATOM 670 C C . GLY A 1 92 ? 15.305 20.200 61.200 1.00 23.97 89 GLY A C 1
ATOM 671 O O . GLY A 1 92 ? 14.329 20.781 61.728 1.00 23.00 89 GLY A O 1
ATOM 672 N N . PRO A 1 93 ? 16.557 20.333 61.650 1.00 24.57 90 PRO A N 1
ATOM 673 C CA . PRO A 1 93 ? 17.708 19.655 61.000 1.00 24.16 90 PRO A CA 1
ATOM 674 C C . PRO A 1 93 ? 17.684 18.136 61.086 1.00 24.31 90 PRO A C 1
ATOM 675 O O . PRO A 1 93 ? 17.184 17.543 62.059 1.00 24.10 90 PRO A O 1
ATOM 679 N N . VAL A 1 94 ? 18.228 17.511 60.052 1.00 24.20 91 VAL A N 1
ATOM 680 C CA . VAL A 1 94 ? 18.392 16.069 60.063 1.00 24.70 91 VAL A CA 1
ATOM 681 C C . VAL A 1 94 ? 19.565 15.673 59.178 1.00 24.76 91 VAL A C 1
ATOM 682 O O . VAL A 1 94 ? 19.872 16.341 58.188 1.00 25.76 91 VAL A O 1
ATOM 686 N N . THR A 1 95 ? 20.251 14.616 59.569 1.00 25.10 92 THR A N 1
ATOM 687 C CA . THR A 1 95 ? 21.327 14.070 58.748 1.00 25.88 92 THR A CA 1
ATOM 688 C C . THR A 1 95 ? 20.756 13.002 57.816 1.00 25.09 92 THR A C 1
ATOM 689 O O . THR A 1 95 ? 20.197 11.982 58.277 1.00 26.07 92 THR A O 1
ATOM 693 N N . GLU A 1 96 ? 20.886 13.231 56.516 1.00 23.83 93 GLU A N 1
ATOM 694 C CA . GLU A 1 96 ? 20.290 12.334 55.507 1.00 24.09 93 GLU A CA 1
ATOM 695 C C . GLU A 1 96 ? 21.207 11.174 55.180 1.00 24.80 93 GLU A C 1
ATOM 696 O O . GLU A 1 96 ? 22.422 11.277 55.375 1.00 23.84 93 GLU A O 1
ATOM 702 N N . ALA A 1 97 ? 20.622 10.082 54.665 1.00 24.88 94 ALA A N 1
ATOM 703 C CA . ALA A 1 97 ? 21.381 8.886 54.361 1.00 25.96 94 ALA A CA 1
ATOM 704 C C . ALA A 1 97 ? 22.465 9.126 53.329 1.00 26.33 94 ALA A C 1
ATOM 705 O O . ALA A 1 97 ? 23.469 8.361 53.257 1.00 24.73 94 ALA A O 1
ATOM 707 N N . TRP A 1 98 ? 22.279 10.156 52.510 1.00 26.36 95 TRP A N 1
ATOM 708 C CA . TRP A 1 98 ? 23.278 10.424 51.483 1.00 26.38 95 TRP A CA 1
ATOM 709 C C . TRP A 1 98 ? 24.432 11.271 52.000 1.00 27.12 95 TRP A C 1
ATOM 710 O O . TRP A 1 98 ? 25.288 11.686 51.211 1.00 27.59 95 TRP A O 1
ATOM 721 N N . GLY A 1 99 ? 24.477 11.511 53.317 1.00 26.29 96 GLY A N 1
ATOM 722 C CA . GLY A 1 99 ? 25.696 12.097 53.924 1.00 26.02 96 GLY A CA 1
ATOM 723 C C . GLY A 1 99 ? 25.731 13.617 53.978 1.00 27.02 96 GLY A C 1
ATOM 724 O O . GLY A 1 99 ? 26.806 14.235 53.892 1.00 26.49 96 GLY A O 1
ATOM 725 N N . VAL A 1 100 ? 24.561 14.229 54.121 1.00 25.71 97 VAL A N 1
ATOM 726 C CA . VAL A 1 100 ? 24.493 15.676 54.384 1.00 26.64 97 VAL A CA 1
ATOM 727 C C . VAL A 1 100 ? 23.695 15.914 55.646 1.00 25.96 97 VAL A C 1
ATOM 728 O O . VAL A 1 100 ? 22.811 15.114 55.991 1.00 27.27 97 VAL A O 1
ATOM 732 N N . GLN A 1 101 ? 23.959 17.027 56.313 1.00 25.36 98 GLN A N 1
ATOM 733 C CA . GLN A 1 101 ? 23.083 17.487 57.377 1.00 24.66 98 GLN A CA 1
ATOM 734 C C . GLN A 1 101 ? 22.364 18.712 56.844 1.00 24.13 98 GLN A C 1
ATOM 735 O O . GLN A 1 101 ? 22.999 19.588 56.265 1.00 23.31 98 GLN A O 1
ATOM 741 N N . ARG A 1 102 ? 21.043 18.780 56.996 1.00 21.87 99 ARG A N 1
ATOM 742 C CA . ARG A 1 102 ? 20.320 19.892 56.370 1.00 22.40 99 ARG A CA 1
ATOM 743 C C . ARG A 1 102 ? 19.044 20.258 57.083 1.00 23.00 99 ARG A C 1
ATOM 744 O O . ARG A 1 102 ? 18.507 19.470 57.889 1.00 22.93 99 ARG A O 1
ATOM 752 N N . LEU A 1 103 ? 18.576 21.466 56.773 1.00 22.56 100 LEU A N 1
ATOM 753 C CA . LEU A 1 103 ? 17.253 21.937 57.182 1.00 23.68 100 LEU A CA 1
ATOM 754 C C . LEU A 1 103 ? 16.665 22.717 56.021 1.00 23.59 100 LEU A C 1
ATOM 755 O O . LEU A 1 103 ? 17.410 23.218 55.160 1.00 22.68 100 LEU A O 1
ATOM 760 N N . PHE A 1 104 ? 15.336 22.772 55.958 1.00 23.82 10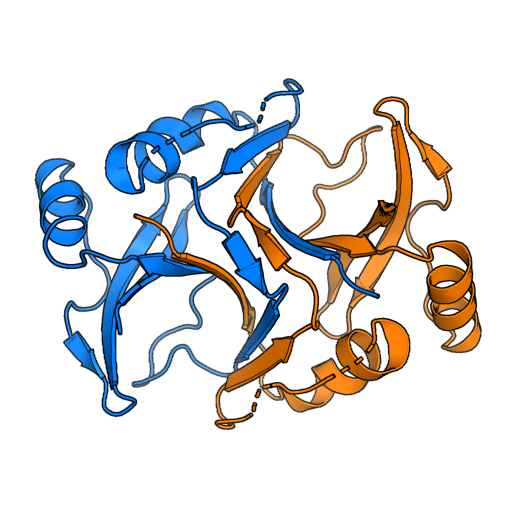1 PHE A N 1
ATOM 761 C CA . PHE A 1 104 ? 14.651 23.652 55.013 1.00 24.60 101 PHE A CA 1
ATOM 762 C C . PHE A 1 104 ? 13.995 24.809 55.791 1.00 24.82 101 PHE A C 1
ATOM 763 O O . PHE A 1 104 ? 13.383 24.609 56.863 1.00 24.22 101 PHE A O 1
ATOM 771 N N . LEU A 1 105 ? 14.053 26.004 55.198 1.00 24.22 102 LEU A N 1
ATOM 772 C CA . LEU A 1 105 ? 13.255 27.112 55.692 1.00 23.99 102 LEU A CA 1
ATOM 773 C C . LEU A 1 105 ? 12.915 28.020 54.532 1.00 24.17 102 LEU A C 1
ATOM 774 O O . LEU A 1 105 ? 13.471 27.868 53.436 1.00 22.96 102 LEU A O 1
ATOM 779 N N . ARG A 1 106 ? 11.964 28.916 54.780 1.00 23.19 103 ARG A N 1
ATOM 780 C CA . ARG A 1 106 ? 11.556 29.887 53.768 1.00 24.55 103 ARG A CA 1
ATOM 781 C C . ARG A 1 106 ? 12.441 31.123 53.797 1.00 23.60 103 ARG A C 1
ATOM 782 O O . ARG A 1 106 ? 12.722 31.651 54.877 1.00 24.72 103 ARG A O 1
ATOM 790 N N . ASP A 1 107 ? 12.756 31.658 52.621 1.00 23.36 104 ASP A N 1
ATOM 791 C CA . ASP A 1 107 ? 13.430 32.967 52.583 1.00 22.92 104 ASP A CA 1
ATOM 792 C C . ASP A 1 107 ? 12.44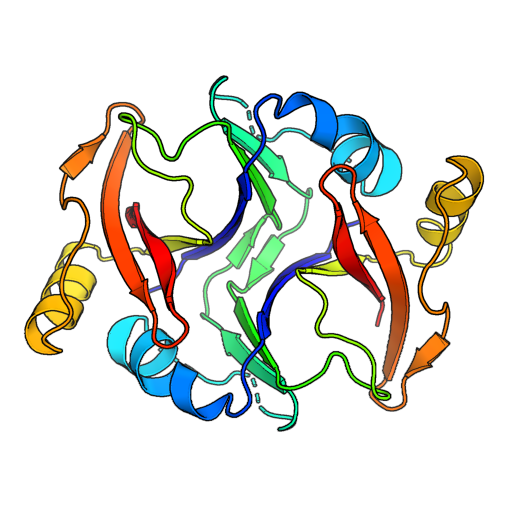0 34.137 52.573 1.00 22.35 104 ASP A C 1
ATOM 793 O O . ASP A 1 107 ? 11.209 33.912 52.661 1.00 21.52 104 ASP A O 1
ATOM 798 N N . PRO A 1 108 ? 12.939 35.407 52.519 1.00 21.39 105 PRO A N 1
ATOM 799 C CA . PRO A 1 108 ? 11.983 36.524 52.589 1.00 21.15 105 PRO A CA 1
ATOM 800 C C . PRO A 1 108 ? 10.956 36.541 51.451 1.00 21.87 105 PRO A C 1
ATOM 801 O O . PRO A 1 108 ? 9.955 37.279 51.530 1.00 21.92 105 PRO A O 1
ATOM 805 N N . PHE A 1 109 ? 11.213 35.756 50.409 1.00 20.47 106 PHE A N 1
ATOM 806 C CA . PHE A 1 109 ? 10.415 35.784 49.177 1.00 21.57 106 PHE A CA 1
ATOM 807 C C . PHE A 1 109 ? 9.586 34.508 49.049 1.00 23.38 106 PHE A C 1
ATOM 808 O O . PHE A 1 109 ? 9.008 34.259 47.992 1.00 24.85 106 PHE A O 1
ATOM 816 N N . GLY A 1 110 ? 9.544 33.727 50.121 1.00 22.06 107 GLY A N 1
ATOM 817 C CA . GLY A 1 110 ? 8.699 32.530 50.171 1.00 23.30 107 GLY A CA 1
ATOM 818 C C . GLY A 1 110 ? 9.301 31.369 49.434 1.00 22.76 107 GLY A C 1
ATOM 819 O O . GLY A 1 110 ? 8.616 30.364 49.220 1.00 24.34 107 GLY A O 1
ATOM 820 N N . LYS A 1 111 ? 10.583 31.483 49.036 1.00 22.51 108 LYS A N 1
ATOM 821 C CA . LYS A 1 111 ? 11.283 30.353 48.406 1.00 23.62 108 LYS A CA 1
ATOM 822 C C . LYS A 1 111 ? 11.649 29.330 49.460 1.00 23.22 108 LYS A C 1
ATOM 823 O O . LYS A 1 111 ? 11.976 29.695 50.580 1.00 24.04 108 LYS A O 1
ATOM 829 N N . LEU A 1 112 ? 11.616 28.053 49.093 1.00 21.96 109 LEU A N 1
ATOM 830 C CA . LEU A 1 112 ? 11.985 26.998 50.036 1.00 22.08 109 LEU A CA 1
ATOM 831 C C . LEU A 1 112 ? 13.493 26.756 49.861 1.00 22.85 109 LEU A C 1
ATOM 832 O O . LEU A 1 112 ? 13.940 26.325 48.782 1.00 23.03 109 LEU A O 1
ATOM 837 N N . ILE A 1 113 ? 14.233 27.045 50.922 1.00 23.33 110 ILE A N 1
ATOM 838 C CA . ILE A 1 113 ? 15.705 26.987 50.886 1.00 23.40 110 ILE A CA 1
ATOM 839 C C . ILE A 1 113 ? 16.166 25.777 51.643 1.00 23.61 110 ILE A C 1
ATOM 840 O O . ILE A 1 113 ? 15.841 25.639 52.814 1.00 24.59 110 ILE A O 1
ATOM 845 N N . ASN A 1 114 ? 16.973 24.942 50.994 1.00 22.23 111 ASN A N 1
ATOM 846 C CA . ASN A 1 114 ? 17.632 23.802 51.651 1.00 23.43 111 ASN A CA 1
ATOM 847 C C . ASN A 1 114 ? 19.050 24.268 52.073 1.00 23.41 111 ASN A C 1
ATOM 848 O O . ASN A 1 114 ? 19.913 24.499 51.237 1.00 25.21 111 ASN A O 1
ATOM 853 N N . ILE A 1 115 ? 19.274 24.446 53.371 1.00 21.36 112 ILE A N 1
ATOM 854 C CA . ILE A 1 115 ? 20.622 24.761 53.893 1.00 22.24 112 ILE A CA 1
ATOM 855 C C . ILE A 1 115 ? 21.244 23.451 54.350 1.00 22.47 112 ILE A C 1
ATOM 856 O O . ILE A 1 115 ? 20.700 22.788 55.266 1.00 21.82 112 ILE A O 1
ATOM 861 N N . LEU A 1 116 ? 22.390 23.110 53.762 1.00 23.21 113 LEU A N 1
ATOM 862 C CA . LEU A 1 116 ? 22.996 21.818 53.961 1.00 24.25 113 LEU A CA 1
ATOM 863 C C . LEU A 1 116 ? 24.504 21.945 54.198 1.00 24.02 113 LEU A C 1
ATOM 864 O O . LEU A 1 116 ? 25.114 22.952 53.847 1.00 24.53 113 LEU A O 1
ATOM 869 N N . SER A 1 117 ? 25.083 20.914 54.799 1.00 23.58 114 SER A N 1
ATOM 870 C CA . SER A 1 117 ? 26.528 20.837 54.975 1.00 25.24 114 SER A CA 1
ATOM 871 C C . SER A 1 117 ? 26.953 19.392 54.856 1.00 25.78 114 SER A C 1
ATOM 872 O O . SER A 1 117 ? 26.196 18.477 55.175 1.00 25.26 114 SER A O 1
ATOM 875 N N . HIS A 1 118 ? 28.182 19.178 54.401 1.00 27.33 115 HIS A N 1
ATOM 876 C CA . HIS A 1 118 ? 28.715 17.822 54.221 1.00 28.39 115 HIS A CA 1
ATOM 877 C C . HIS A 1 118 ? 28.601 16.970 55.487 1.00 30.69 115 HIS A C 1
ATOM 878 O O . HIS A 1 118 ? 28.714 17.489 56.615 1.00 32.23 115 HIS A O 1
ATOM 880 N N . ALA B 1 5 ? 31.255 31.560 54.408 1.00 26.60 2 ALA B N 1
ATOM 881 C CA . ALA B 1 5 ? 30.574 30.368 54.946 1.00 25.52 2 ALA B CA 1
ATOM 882 C C . ALA B 1 5 ? 29.725 29.634 53.897 1.00 23.63 2 ALA B C 1
ATOM 883 O O . ALA B 1 5 ? 29.561 28.436 54.018 1.00 23.99 2 ALA B O 1
ATOM 885 N N . VAL B 1 6 ? 29.237 30.320 52.868 1.00 21.33 3 VAL B N 1
ATOM 886 C CA . VAL B 1 6 ? 28.491 29.623 51.785 1.00 20.56 3 VAL B CA 1
ATOM 887 C C . VAL B 1 6 ? 29.434 29.096 50.727 1.00 20.72 3 VAL B C 1
ATOM 888 O O . VAL B 1 6 ? 30.186 29.870 50.093 1.00 20.60 3 VAL B O 1
ATOM 892 N N . ARG B 1 7 ? 29.359 27.789 50.513 1.00 20.43 4 ARG B N 1
ATOM 893 C CA . ARG B 1 7 ? 30.264 27.098 49.599 1.00 21.27 4 ARG B CA 1
ATOM 894 C C . ARG B 1 7 ? 29.680 27.029 48.203 1.00 21.85 4 ARG B C 1
ATOM 895 O O . ARG B 1 7 ? 30.393 27.159 47.233 1.00 22.70 4 ARG B O 1
ATOM 903 N N . ARG B 1 8 ? 28.360 26.849 48.106 1.00 21.98 5 ARG B N 1
ATOM 904 C CA . ARG B 1 8 ? 27.709 26.661 46.823 1.00 23.87 5 ARG B CA 1
ATOM 905 C C . ARG B 1 8 ? 26.272 27.102 46.928 1.00 22.31 5 ARG B C 1
ATOM 906 O O . ARG B 1 8 ? 25.658 26.996 48.015 1.00 22.50 5 ARG B O 1
ATOM 914 N N . VAL B 1 9 ? 25.740 27.627 45.825 1.00 22.05 6 VAL B N 1
ATOM 915 C CA . VAL B 1 9 ? 24.280 27.869 45.661 1.00 23.32 6 VAL B CA 1
ATOM 916 C C . VAL B 1 9 ? 23.865 27.113 44.377 1.00 24.34 6 VAL B C 1
ATOM 917 O O . VAL B 1 9 ? 24.475 27.315 43.306 1.00 25.74 6 VAL B O 1
ATOM 921 N N . VAL B 1 10 ? 22.901 26.197 44.494 1.00 22.74 7 VAL B N 1
ATOM 922 C CA . VAL B 1 10 ? 22.463 25.418 43.341 1.00 22.40 7 VAL B CA 1
ATOM 923 C C . VAL B 1 10 ? 20.969 25.497 43.214 1.00 22.41 7 VAL B C 1
ATOM 924 O O . VAL B 1 10 ? 20.265 25.137 44.176 1.00 22.44 7 VAL B O 1
ATOM 928 N N . ALA B 1 11 ? 20.454 25.967 42.059 1.00 21.24 8 ALA B N 1
ATOM 929 C CA . ALA B 1 11 ? 19.002 25.917 41.864 1.00 21.36 8 ALA B CA 1
ATOM 930 C C . ALA B 1 11 ? 18.573 24.491 41.595 1.00 21.48 8 ALA B C 1
ATOM 931 O O . ALA B 1 11 ? 19.282 23.730 40.921 1.00 22.18 8 ALA B O 1
ATOM 933 N N . ASN B 1 12 ? 17.383 24.140 42.072 1.00 22.11 9 ASN B N 1
ATOM 934 C CA . ASN B 1 12 ? 16.825 22.831 41.787 1.00 22.22 9 ASN B CA 1
ATOM 935 C C . ASN B 1 12 ? 15.557 23.071 41.018 1.00 22.75 9 ASN B C 1
ATOM 936 O O . ASN B 1 12 ? 14.713 23.894 41.433 1.00 23.46 9 ASN B O 1
ATOM 941 N N . ILE B 1 13 ? 15.428 22.375 39.905 1.00 21.56 10 ILE B N 1
ATOM 942 C CA . ILE B 1 13 ? 14.237 22.467 39.071 1.00 21.70 10 ILE B CA 1
ATOM 943 C C . ILE B 1 13 ? 13.432 21.200 39.276 1.00 22.47 10 ILE B C 1
ATOM 944 O O . ILE B 1 13 ? 13.956 20.093 39.099 1.00 22.23 10 ILE B O 1
ATOM 949 N N . ALA B 1 14 ? 12.172 21.372 39.670 1.00 22.00 11 ALA B N 1
ATOM 950 C CA . ALA B 1 14 ? 11.283 20.251 39.949 1.00 21.91 11 ALA B CA 1
ATOM 951 C C . ALA B 1 14 ? 10.801 19.632 38.653 1.00 22.79 11 ALA B C 1
ATOM 952 O O . ALA B 1 14 ? 10.324 20.361 37.774 1.00 23.64 11 ALA B O 1
ATOM 954 N N . THR B 1 15 ? 10.927 18.311 38.518 1.00 22.01 12 THR B N 1
ATOM 955 C CA . THR B 1 15 ? 10.426 17.626 37.311 1.00 23.55 12 THR B CA 1
ATOM 956 C C . THR B 1 15 ? 10.227 16.148 37.610 1.00 23.70 12 THR B C 1
ATOM 957 O O . THR B 1 15 ? 11.034 15.549 38.323 1.00 24.65 12 THR B O 1
ATOM 961 N N . PRO B 1 16 ? 9.155 15.543 37.072 1.00 24.48 13 PRO B N 1
ATOM 962 C CA . PRO B 1 16 ? 8.975 14.092 37.192 1.00 23.46 13 PRO B CA 1
ATOM 963 C C . PRO B 1 16 ? 10.110 13.307 36.558 1.00 22.84 13 PRO B C 1
ATOM 964 O O . PRO B 1 16 ? 10.336 12.128 36.904 1.00 21.05 13 PRO B O 1
ATOM 968 N N . GLU B 1 17 ? 10.809 13.948 35.615 1.00 21.04 14 GLU B N 1
ATOM 969 C CA . GLU B 1 17 ? 11.812 13.251 34.847 1.00 21.02 14 GLU B CA 1
ATOM 970 C C . GLU B 1 17 ? 13.082 14.094 34.582 1.00 20.44 14 GLU B C 1
ATOM 971 O O . GLU B 1 17 ? 13.173 14.773 33.570 1.00 19.23 14 GLU B O 1
ATOM 977 N N . PRO B 1 18 ? 14.070 14.012 35.486 1.00 20.40 15 PRO B N 1
ATOM 978 C CA . PRO B 1 18 ? 15.339 14.732 35.360 1.00 20.74 15 PRO B CA 1
ATOM 979 C C . PRO B 1 18 ? 16.089 14.505 34.041 1.00 20.81 15 PRO B C 1
ATOM 980 O O . PRO B 1 18 ? 16.895 15.352 33.646 1.00 20.05 15 PRO B O 1
ATOM 984 N N . ALA B 1 19 ? 15.851 13.361 33.395 1.00 19.89 16 ALA B N 1
ATOM 985 C CA . ALA B 1 19 ? 16.538 12.997 32.153 1.00 20.05 16 ALA B CA 1
ATOM 986 C C . ALA B 1 19 ? 16.258 14.019 31.048 1.00 19.41 16 ALA B C 1
ATOM 987 O O . ALA B 1 19 ? 17.078 14.189 30.134 1.00 19.38 16 ALA B O 1
ATOM 989 N N . ARG B 1 20 ? 15.125 14.712 31.163 1.00 18.31 17 ARG B N 1
ATOM 990 C CA . ARG B 1 20 ? 14.728 15.736 30.207 1.00 20.24 17 ARG B CA 1
ATOM 991 C C . ARG B 1 20 ? 15.685 16.931 30.230 1.00 19.33 17 ARG B C 1
ATOM 992 O O . ARG B 1 20 ? 15.676 17.739 29.308 1.00 20.30 17 ARG B O 1
ATOM 1000 N N . ALA B 1 21 ? 16.512 17.048 31.264 1.00 19.34 18 ALA B N 1
ATOM 1001 C CA . ALA B 1 21 ? 17.448 18.188 31.317 1.00 19.54 18 ALA B CA 1
ATOM 1002 C C . ALA B 1 21 ? 18.578 18.029 30.293 1.00 19.74 18 ALA B C 1
ATOM 1003 O O . ALA B 1 21 ? 19.108 19.017 29.766 1.00 18.70 18 ALA B O 1
ATOM 1005 N N . GLN B 1 22 ? 18.885 16.784 29.933 1.00 19.55 19 GLN B N 1
ATOM 1006 C CA . GLN B 1 22 ? 20.058 16.530 29.101 1.00 20.50 19 GLN B CA 1
ATOM 1007 C C . GLN B 1 22 ? 19.988 17.273 27.745 1.00 20.81 19 GLN B C 1
ATOM 1008 O O . GLN B 1 22 ? 21.002 17.768 27.262 1.00 21.59 19 GLN B O 1
ATOM 1014 N N . ALA B 1 23 ? 18.793 17.378 27.169 1.00 21.36 20 ALA B N 1
ATOM 1015 C CA . ALA B 1 23 ? 18.606 18.004 25.847 1.00 21.42 20 ALA B CA 1
ATOM 1016 C C . ALA B 1 23 ? 19.078 19.460 25.812 1.00 21.14 20 ALA B C 1
ATOM 1017 O O . ALA B 1 23 ? 19.591 19.949 24.809 1.00 22.09 20 ALA B O 1
ATOM 1019 N N . PHE B 1 24 ? 18.966 20.137 26.932 1.00 18.66 21 PHE B N 1
ATOM 1020 C CA . PHE B 1 24 ? 19.243 21.566 26.969 1.00 19.65 21 PHE B CA 1
ATOM 1021 C C . PHE B 1 24 ? 20.556 21.836 27.702 1.00 18.42 21 PHE B C 1
ATOM 1022 O O . PHE B 1 24 ? 21.497 22.387 27.133 1.00 19.90 21 PHE B O 1
ATOM 1030 N N . TYR B 1 25 ? 20.636 21.372 28.947 1.00 18.64 22 TYR B N 1
ATOM 1031 C CA . TYR B 1 25 ? 21.807 21.653 29.788 1.00 18.42 22 TYR B CA 1
ATOM 1032 C C . TYR B 1 25 ? 23.016 20.874 29.333 1.00 18.83 22 TYR B C 1
ATOM 1033 O O . TYR B 1 25 ? 24.140 21.380 29.359 1.00 19.35 22 TYR B O 1
ATOM 1042 N N . GLY B 1 26 ? 22.778 19.645 28.894 1.00 19.55 23 GLY B N 1
ATOM 1043 C CA . GLY B 1 26 ? 23.853 18.818 28.361 1.00 21.20 23 GLY B CA 1
ATOM 1044 C C . GLY B 1 26 ? 24.180 19.187 26.921 1.00 21.94 23 GLY B C 1
ATOM 1045 O O . GLY B 1 26 ? 25.276 19.657 26.618 1.00 23.20 23 GLY B O 1
ATOM 1046 N N . ASP B 1 27 ? 23.220 18.979 26.036 1.00 22.64 24 ASP B N 1
ATOM 1047 C CA . ASP B 1 27 ? 23.490 18.990 24.598 1.00 24.40 24 ASP B CA 1
ATOM 1048 C C . ASP B 1 27 ? 23.728 20.390 24.028 1.00 24.42 24 ASP B C 1
ATOM 1049 O O . ASP B 1 27 ? 24.500 20.556 23.098 1.00 24.67 24 ASP B O 1
ATOM 1054 N N . ILE B 1 28 ? 23.063 21.386 24.598 1.00 22.97 25 ILE B N 1
ATOM 1055 C CA . ILE B 1 28 ? 23.206 22.755 24.148 1.00 23.29 25 ILE B CA 1
ATOM 1056 C C . ILE B 1 28 ? 24.264 23.520 24.958 1.00 23.34 25 ILE B C 1
ATOM 1057 O O . ILE B 1 28 ? 25.153 24.115 24.366 1.00 23.19 25 ILE B O 1
ATOM 1062 N N . LEU B 1 29 ? 24.185 23.474 26.294 1.00 23.14 26 LEU B N 1
ATOM 1063 C CA . LEU B 1 29 ? 25.089 24.218 27.171 1.00 23.28 26 LEU B CA 1
ATOM 1064 C C . LEU B 1 29 ? 26.416 23.540 27.528 1.00 24.52 26 LEU B C 1
ATOM 1065 O O . LEU B 1 29 ? 27.264 24.172 28.139 1.00 25.28 26 LEU B O 1
ATOM 1070 N N . GLY B 1 30 ? 26.577 22.263 27.185 1.00 25.27 27 GLY B N 1
ATOM 1071 C CA . GLY B 1 30 ? 27.853 21.556 27.405 1.00 26.07 27 GLY B CA 1
ATOM 1072 C C . GLY B 1 30 ? 28.126 21.273 28.875 1.00 26.91 27 GLY B C 1
ATOM 1073 O O . GLY B 1 30 ? 29.281 21.194 29.283 1.00 26.61 27 GLY B O 1
ATOM 1082 N N . PRO B 1 32 ? 27.758 18.403 31.410 1.00 26.70 29 PRO B N 1
ATOM 1083 C CA . PRO B 1 32 ? 27.351 16.996 31.539 1.00 26.52 29 PRO B CA 1
ATOM 1084 C C . PRO B 1 32 ? 26.795 16.668 32.916 1.00 26.63 29 PRO B C 1
ATOM 1085 O O . PRO B 1 32 ? 26.972 17.436 33.858 1.00 25.55 29 PRO B O 1
ATOM 1089 N N . VAL B 1 33 ? 26.137 15.522 33.025 1.00 27.13 30 VAL B N 1
ATOM 1090 C CA . VAL B 1 33 ? 25.712 14.999 34.316 1.00 27.91 30 VAL B CA 1
ATOM 1091 C C . VAL B 1 33 ? 26.959 14.835 35.204 1.00 29.14 30 VAL B C 1
ATOM 1092 O O . VAL B 1 33 ? 27.937 14.193 34.798 1.00 27.84 30 VAL B O 1
ATOM 1096 N N . ALA B 1 34 ? 26.954 15.472 36.366 1.00 30.42 31 ALA B N 1
ATOM 1097 C CA . ALA B 1 34 ? 28.031 15.297 37.339 1.00 33.47 31 ALA B CA 1
ATOM 1098 C C . ALA B 1 34 ? 27.616 14.256 38.374 1.00 35.67 31 ALA B C 1
ATOM 1099 O O . ALA B 1 34 ? 28.448 13.549 38.941 1.00 35.20 31 ALA B O 1
ATOM 1109 N N . ASP B 1 36 ? 24.102 11.571 39.395 1.00 39.70 33 ASP B N 1
ATOM 1110 C CA . ASP B 1 36 ? 22.797 11.016 39.105 1.00 39.73 33 ASP B CA 1
ATOM 1111 C C . ASP B 1 36 ? 22.411 10.137 40.283 1.00 40.01 33 ASP B C 1
ATOM 1112 O O . ASP B 1 36 ? 23.204 9.279 40.688 1.00 39.81 33 ASP B O 1
ATOM 1117 N N . HIS B 1 37 ? 21.204 10.336 40.823 1.00 39.74 34 HIS B N 1
ATOM 1118 C CA . HIS B 1 37 ? 20.831 9.741 42.116 1.00 39.64 34 HIS B CA 1
ATOM 1119 C C . HIS B 1 37 ? 19.479 9.015 42.327 1.00 38.82 34 HIS B C 1
ATOM 1120 O O . HIS B 1 37 ? 19.133 8.794 43.479 1.00 39.33 34 HIS B O 1
ATOM 1127 N N . GLY B 1 38 ? 18.645 8.703 41.335 1.00 37.82 35 GLY B N 1
ATOM 1128 C CA . GLY B 1 38 ? 18.339 9.473 40.165 1.00 36.31 35 GLY B CA 1
ATOM 1129 C C . GLY B 1 38 ? 17.006 10.189 40.444 1.00 34.83 35 GLY B C 1
ATOM 1130 O O . GLY B 1 38 ? 16.336 10.636 39.508 1.00 34.89 35 GLY B O 1
ATOM 1131 N N . TRP B 1 39 ? 16.612 10.281 41.725 1.00 32.81 36 TRP B N 1
ATOM 1132 C CA . TRP B 1 39 ? 15.547 11.217 42.141 1.00 31.27 36 TRP B CA 1
ATOM 1133 C C . TRP B 1 39 ? 15.998 12.659 41.938 1.00 29.76 36 TRP B C 1
ATOM 1134 O O . TRP B 1 39 ? 15.164 13.565 41.867 1.00 28.96 36 TRP B O 1
ATOM 1145 N N . ILE B 1 40 ? 17.322 12.838 41.836 1.00 27.47 37 ILE B N 1
ATOM 1146 C CA . ILE B 1 40 ? 17.961 14.124 41.562 1.00 25.93 37 ILE B CA 1
ATOM 1147 C C . ILE B 1 40 ? 19.168 13.899 40.629 1.00 25.52 37 ILE B C 1
ATOM 1148 O O . ILE B 1 40 ? 19.861 12.889 40.749 1.00 25.71 37 ILE B O 1
ATOM 1153 N N . VAL B 1 41 ? 19.361 14.805 39.661 1.00 23.72 38 VAL B N 1
ATOM 1154 C CA . VAL B 1 41 ? 20.472 14.722 38.698 1.00 22.82 38 VAL B CA 1
ATOM 1155 C C . VAL B 1 41 ? 21.031 16.117 38.702 1.00 22.03 38 VAL B C 1
ATOM 1156 O O . VAL B 1 41 ? 20.270 17.070 38.657 1.00 21.20 38 VAL B O 1
ATOM 1160 N N . THR B 1 42 ? 22.344 16.238 38.796 1.00 20.78 39 THR B N 1
ATOM 1161 C CA . THR B 1 42 ? 23.000 17.533 38.714 1.00 21.13 39 THR B CA 1
ATOM 1162 C C . THR B 1 42 ? 23.848 17.588 37.462 1.00 20.97 39 THR B C 1
ATOM 1163 O O . THR B 1 42 ? 24.694 16.709 37.238 1.00 22.49 39 THR B O 1
ATOM 1167 N N . HIS B 1 43 ? 23.634 18.637 36.665 1.00 20.40 40 HIS B N 1
ATOM 1168 C CA . HIS B 1 43 ? 24.480 18.986 35.537 1.00 20.82 40 HIS B CA 1
ATOM 1169 C C . HIS B 1 43 ? 25.475 20.046 35.971 1.00 21.27 40 HIS B C 1
ATOM 1170 O O . HIS B 1 43 ? 25.111 20.971 36.696 1.00 20.58 40 HIS B O 1
ATOM 1177 N N . ALA B 1 44 ? 26.713 19.943 35.504 1.00 21.97 41 ALA B N 1
ATOM 1178 C CA . ALA B 1 44 ? 27.747 20.863 35.956 1.00 23.14 41 ALA B CA 1
ATOM 1179 C C . ALA B 1 44 ? 28.737 21.190 34.846 1.00 24.75 41 ALA B C 1
ATOM 1180 O O . ALA B 1 44 ? 28.943 20.404 33.900 1.00 24.21 41 ALA B O 1
ATOM 1182 N N . SER B 1 45 ? 29.371 22.353 34.985 1.00 25.22 42 SER B N 1
ATOM 1183 C CA . SER B 1 45 ? 30.436 22.777 34.091 1.00 26.95 42 SER B CA 1
ATOM 1184 C C . SER B 1 45 ? 31.796 22.587 34.782 1.00 27.23 42 SER B C 1
ATOM 1185 O O . SER B 1 45 ? 31.864 22.475 35.999 1.00 27.18 42 SER B O 1
ATOM 1188 N N . PRO B 1 46 ? 32.893 22.527 34.013 1.00 29.52 43 PRO B N 1
ATOM 1189 C CA . PRO B 1 46 ? 34.230 22.634 34.611 1.00 29.41 43 PRO B CA 1
ATOM 1190 C C . PRO B 1 46 ? 34.693 24.052 35.069 1.00 29.97 43 PRO B C 1
ATOM 1191 O O . PRO B 1 46 ? 35.837 24.203 35.517 1.00 29.57 43 PRO B O 1
ATOM 1195 N N . LEU B 1 47 ? 33.872 25.086 34.948 1.00 28.62 44 LEU B N 1
ATOM 1196 C CA . LEU B 1 47 ? 34.345 26.418 35.376 1.00 30.36 44 LEU B CA 1
ATOM 1197 C C . LEU B 1 47 ? 33.778 26.804 36.737 1.00 30.12 44 LEU B C 1
ATOM 1198 O O . LEU B 1 47 ? 32.773 26.270 37.140 1.00 31.64 44 LEU B O 1
ATOM 1200 N N . GLU B 1 48 ? 34.457 27.715 37.443 1.00 31.06 45 GLU B N 1
ATOM 1201 C CA . GLU B 1 48 ? 34.057 28.095 38.802 1.00 29.72 45 GLU B CA 1
ATOM 1202 C C . GLU B 1 48 ? 33.761 29.587 38.904 1.00 29.61 45 GLU B C 1
ATOM 1203 O O . GLU B 1 48 ? 34.362 30.388 38.187 1.00 28.84 45 GLU B O 1
ATOM 1205 N N . ALA B 1 49 ? 32.837 29.965 39.787 1.00 29.04 46 ALA B N 1
ATOM 1206 C CA . ALA B 1 49 ? 32.721 31.381 40.198 1.00 29.07 46 ALA B CA 1
ATOM 1207 C C . ALA B 1 49 ? 32.221 31.457 41.636 1.00 28.99 46 ALA B C 1
ATOM 1208 O O . ALA B 1 49 ? 31.808 30.446 42.190 1.00 29.85 46 ALA B O 1
ATOM 1210 N N . HIS B 1 50 ? 32.222 32.653 42.215 1.00 28.17 47 HIS B N 1
ATOM 1211 C CA . HIS B 1 50 ? 31.686 32.862 43.558 1.00 26.66 47 HIS B CA 1
ATOM 1212 C C . HIS B 1 50 ? 30.274 32.383 43.582 1.00 26.39 47 HIS B C 1
ATOM 1213 O O . HIS B 1 50 ? 29.575 32.587 42.586 1.00 26.85 47 HIS B O 1
ATOM 1220 N N . ALA B 1 51 ? 29.871 31.755 44.689 1.00 22.80 48 ALA B N 1
ATOM 1221 C CA . ALA B 1 51 ? 28.469 31.343 44.860 1.00 22.56 48 ALA B CA 1
ATOM 1222 C C . ALA B 1 51 ? 27.680 32.627 44.984 1.00 21.80 48 ALA B C 1
ATOM 1223 O O . ALA B 1 51 ? 28.045 33.513 45.770 1.00 22.64 48 ALA B O 1
ATOM 1225 N N . GLN B 1 52 ? 26.597 32.744 44.233 1.00 21.65 49 GLN B N 1
ATOM 1226 C CA . GLN B 1 52 ? 25.775 33.981 44.261 1.00 19.93 49 GLN B CA 1
ATOM 1227 C C . GLN B 1 52 ? 24.353 33.736 43.929 1.00 20.27 49 GLN B C 1
ATOM 1228 O O . GLN B 1 52 ? 24.005 32.660 43.414 1.00 19.52 49 GLN B O 1
ATOM 1234 N N . VAL B 1 53 ? 23.523 34.729 44.244 1.00 17.22 50 VAL B N 1
ATOM 1235 C CA . VAL B 1 53 ? 22.078 34.657 43.948 1.00 17.76 50 VAL B CA 1
ATOM 1236 C C . VAL B 1 53 ? 21.679 36.110 43.752 1.00 18.05 50 VAL B C 1
ATOM 1237 O O . VAL B 1 53 ? 22.313 37.019 44.372 1.00 18.46 50 VAL B O 1
ATOM 1241 N N . SER B 1 54 ? 20.706 36.360 42.870 1.00 17.80 51 SER B N 1
ATOM 1242 C CA . SER B 1 54 ? 20.345 37.743 42.516 1.00 17.41 51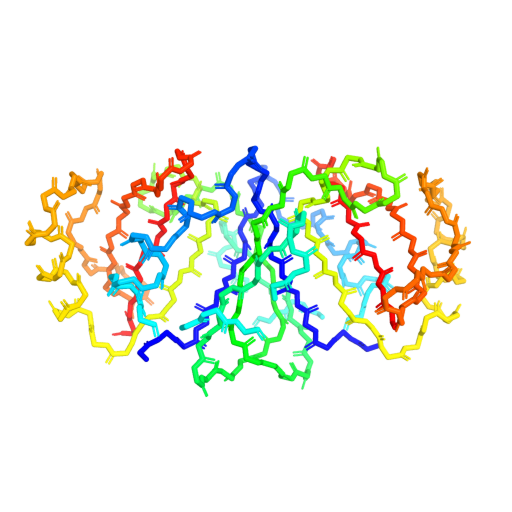 SER B CA 1
ATOM 1243 C C . SER B 1 54 ? 18.889 37.934 42.783 1.00 17.21 51 SER B C 1
ATOM 1244 O O . SER B 1 54 ? 18.128 36.978 42.817 1.00 17.51 51 SER B O 1
ATOM 1247 N N . PHE B 1 55 ? 18.529 39.209 42.948 1.00 17.42 52 PHE B N 1
ATOM 1248 C CA . PHE B 1 55 ? 17.193 39.618 43.368 1.00 17.39 52 PHE B CA 1
ATOM 1249 C C . PHE B 1 55 ? 16.907 40.827 42.520 1.00 17.75 52 PHE B C 1
ATOM 1250 O O . PHE B 1 55 ? 17.690 41.781 42.504 1.00 16.73 52 PHE B O 1
ATOM 1258 N N . ALA B 1 56 ? 15.799 40.770 41.782 1.00 17.86 53 ALA B N 1
ATOM 1259 C CA . ALA B 1 56 ? 15.590 41.696 40.683 1.00 17.03 53 ALA B CA 1
ATOM 1260 C C . ALA B 1 56 ? 14.095 42.046 40.539 1.00 19.41 53 ALA B C 1
ATOM 1261 O O . ALA B 1 56 ? 13.230 41.209 40.737 1.00 17.66 53 ALA B O 1
ATOM 1263 N N . ARG B 1 57 ? 13.827 43.324 40.288 1.00 19.33 54 ARG B N 1
ATOM 1264 C CA . ARG B 1 57 ? 12.482 43.860 40.021 1.00 22.04 54 ARG B CA 1
ATOM 1265 C C . ARG B 1 57 ? 12.016 43.529 38.586 1.00 22.07 54 ARG B C 1
ATOM 1266 O O . ARG B 1 57 ? 10.804 43.518 38.284 1.00 21.37 54 ARG B O 1
ATOM 1274 N N . GLU B 1 58 ? 12.985 43.292 37.695 1.00 21.85 55 GLU B N 1
ATOM 1275 C CA . GLU B 1 58 ? 12.736 43.001 36.261 1.00 21.87 55 GLU B CA 1
ATOM 1276 C C . GLU B 1 58 ? 13.983 42.359 35.673 1.00 21.45 55 GLU B C 1
ATOM 1277 O O . GLU B 1 58 ? 15.023 42.318 36.322 1.00 20.29 55 GLU B O 1
ATOM 1283 N N . GLY B 1 59 ? 13.886 41.842 34.452 1.00 21.81 56 GLY B N 1
ATOM 1284 C CA . GLY B 1 59 ? 15.051 41.204 33.841 1.00 21.89 56 GLY B CA 1
ATOM 1285 C C . GLY B 1 59 ? 16.051 42.153 33.221 1.00 22.60 56 GLY B C 1
ATOM 1286 O O . GLY B 1 59 ? 17.107 41.729 32.750 1.00 24.11 56 GLY B O 1
ATOM 1287 N N . GLY B 1 60 ? 15.746 43.439 33.220 1.00 23.41 57 GLY B N 1
ATOM 1288 C CA . GLY B 1 60 ? 16.576 44.407 32.506 1.00 22.96 57 GLY B CA 1
ATOM 1289 C C . GLY B 1 60 ? 15.934 44.731 31.167 1.00 23.98 57 GLY B C 1
ATOM 1290 O O . GLY B 1 60 ? 15.394 43.847 30.501 1.00 23.46 57 GLY B O 1
ATOM 1291 N N . SER B 1 61 ? 15.950 46.005 30.778 1.00 23.79 58 SER B N 1
ATOM 1292 C CA . SER B 1 61 ? 15.281 46.430 29.548 1.00 25.56 58 SER B CA 1
ATOM 1293 C C . SER B 1 61 ? 13.783 46.099 29.512 1.00 26.62 58 SER B C 1
ATOM 1294 O O . SER B 1 61 ? 13.213 45.972 28.438 1.00 27.17 58 SER B O 1
ATOM 1297 N N . GLY B 1 62 ? 13.169 45.966 30.686 1.00 28.04 59 GLY B N 1
ATOM 1298 C CA . GLY B 1 62 ? 11.721 45.739 30.837 1.00 29.04 59 GLY B CA 1
ATOM 1299 C C . GLY B 1 62 ? 11.284 44.290 30.679 1.00 29.82 59 GLY B C 1
ATOM 1300 O O . GLY B 1 62 ? 10.078 43.989 30.704 1.00 30.61 59 GLY B O 1
ATOM 1301 N N . THR B 1 63 ? 12.253 43.397 30.534 1.00 28.37 60 THR B N 1
ATOM 1302 C CA . THR B 1 63 ? 11.974 41.973 30.383 1.00 28.75 60 THR B CA 1
ATOM 1303 C C . THR B 1 63 ? 11.478 41.372 31.707 1.00 29.16 60 THR B C 1
ATOM 1304 O O . THR B 1 63 ? 11.630 41.976 32.789 1.00 27.70 60 THR B O 1
ATOM 1308 N N . ASP B 1 64 ? 10.858 40.197 31.603 1.00 29.30 61 ASP B N 1
ATOM 1309 C CA . ASP B 1 64 ? 10.538 39.408 32.783 1.00 29.47 61 ASP B CA 1
ATOM 1310 C C . ASP B 1 64 ? 11.840 39.046 33.490 1.00 28.93 61 ASP B C 1
ATOM 1311 O O . ASP B 1 64 ? 12.886 39.016 32.859 1.00 28.34 61 ASP B O 1
ATOM 1316 N N . VAL B 1 65 ? 11.774 38.795 34.799 1.00 28.33 62 VAL B N 1
ATOM 1317 C CA . VAL B 1 65 ? 12.941 38.302 35.529 1.00 26.41 62 VAL B CA 1
ATOM 1318 C C . VAL B 1 65 ? 13.204 36.865 35.048 1.00 26.87 62 VAL B C 1
ATOM 1319 O O . VAL B 1 65 ? 12.335 35.988 35.146 1.00 25.87 62 VAL B O 1
ATOM 1323 N N . PRO B 1 66 ? 14.405 36.608 34.532 1.00 26.81 63 PRO B N 1
ATOM 1324 C CA . PRO B 1 66 ? 14.731 35.217 34.197 1.00 26.75 63 PRO B CA 1
ATOM 1325 C C . PRO B 1 66 ? 14.916 34.334 35.435 1.00 27.85 63 PRO B C 1
ATOM 1326 O O . PRO B 1 66 ? 15.390 34.806 36.468 1.00 27.00 63 PRO B O 1
ATOM 1330 N N . ASP B 1 67 ? 14.526 33.062 35.336 1.00 26.37 64 ASP B N 1
ATOM 1331 C CA . ASP B 1 67 ? 14.703 32.114 36.447 1.00 26.92 64 ASP B CA 1
ATOM 1332 C C . ASP B 1 67 ? 16.176 31.884 36.725 1.00 25.85 64 ASP B C 1
ATOM 1333 O O . ASP B 1 67 ? 16.586 31.826 37.891 1.00 25.07 64 ASP B O 1
ATOM 1338 N N . LEU B 1 68 ? 16.971 31.768 35.659 1.00 25.63 65 LEU B N 1
ATOM 1339 C CA . LEU B 1 68 ? 18.419 31.561 35.785 1.00 25.03 65 LEU B CA 1
ATOM 1340 C C . LEU B 1 68 ? 19.160 32.449 34.837 1.00 26.29 65 LEU B C 1
ATOM 1341 O O . LEU B 1 68 ? 18.679 32.727 33.713 1.00 25.57 65 LEU B O 1
ATOM 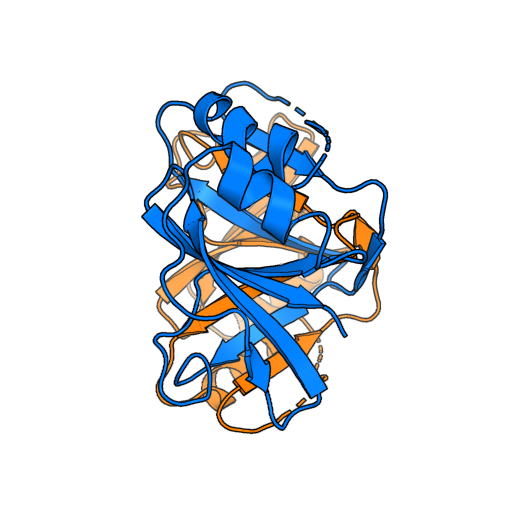1346 N N . SER B 1 69 ? 20.341 32.873 35.273 1.00 25.79 66 SER B N 1
ATOM 1347 C CA . SER B 1 69 ? 21.251 33.629 34.425 1.00 25.56 66 SER B CA 1
ATOM 1348 C C . SER B 1 69 ? 22.482 32.752 34.285 1.00 25.30 66 SER B C 1
ATOM 1349 O O . SER B 1 69 ? 23.048 32.308 35.300 1.00 26.78 66 SER B O 1
ATOM 1352 N N . ILE B 1 70 ? 22.856 32.459 33.035 1.00 24.01 67 ILE B N 1
ATOM 1353 C CA . ILE B 1 70 ? 23.910 31.494 32.783 1.00 23.86 67 ILE B CA 1
ATOM 1354 C C . ILE B 1 70 ? 24.943 32.183 31.933 1.00 23.96 67 ILE B C 1
ATOM 1355 O O . ILE B 1 70 ? 24.678 32.550 30.787 1.00 23.11 67 ILE B O 1
ATOM 1360 N N . GLU B 1 71 ? 26.127 32.373 32.505 1.00 24.69 68 GLU B N 1
ATOM 1361 C CA . GLU B 1 71 ? 27.190 33.052 31.792 1.00 25.07 68 GLU B CA 1
ATOM 1362 C C . GLU B 1 71 ? 28.019 32.047 30.987 1.00 25.29 68 GLU B C 1
ATOM 1363 O O . GLU B 1 71 ? 28.432 31.023 31.522 1.00 25.16 68 GLU B O 1
ATOM 1369 N N . VAL B 1 72 ? 28.239 32.342 29.699 1.00 25.23 69 VAL B N 1
ATOM 1370 C CA . VAL B 1 72 ? 28.958 31.453 28.811 1.00 26.06 69 VAL B CA 1
ATOM 1371 C C . VAL B 1 72 ? 30.150 32.191 28.189 1.00 27.50 69 VAL B C 1
ATOM 1372 O O . VAL B 1 72 ? 30.127 33.418 28.053 1.00 27.24 69 VAL B O 1
ATOM 1376 N N . ASP B 1 73 ? 31.189 31.436 27.846 1.00 27.95 70 ASP B N 1
ATOM 1377 C CA . ASP B 1 73 ? 32.388 32.016 27.248 1.00 30.18 70 ASP B CA 1
ATOM 1378 C C . ASP B 1 73 ? 32.190 32.309 25.767 1.00 31.25 70 ASP B C 1
ATOM 1379 O O . ASP B 1 73 ? 32.687 33.312 25.257 1.00 33.40 70 ASP B O 1
ATOM 1381 N N . ASN B 1 74 ? 31.497 31.419 25.073 1.00 31.65 71 ASN B N 1
ATOM 1382 C CA . ASN B 1 74 ? 31.408 31.494 23.618 1.00 31.90 71 ASN B CA 1
ATOM 1383 C C . ASN B 1 74 ? 29.955 31.714 23.198 1.00 30.96 71 ASN B C 1
ATOM 1384 O O . ASN B 1 74 ? 29.252 30.782 22.815 1.00 30.60 71 ASN B O 1
ATOM 1389 N N . PHE B 1 75 ? 29.535 32.967 23.247 1.00 30.35 72 PHE B N 1
ATOM 1390 C CA . PHE B 1 75 ? 28.153 33.308 22.970 1.00 30.29 72 PHE B CA 1
ATOM 1391 C C . PHE B 1 75 ? 27.683 32.891 21.571 1.00 30.44 72 PHE B C 1
ATOM 1392 O O . PHE B 1 75 ? 26.609 32.308 21.396 1.00 28.25 72 PHE B O 1
ATOM 1400 N N . ASP B 1 76 ? 28.489 33.184 20.564 1.00 29.75 73 ASP B N 1
ATOM 1401 C CA . ASP B 1 76 ? 28.043 32.897 19.208 1.00 30.54 73 ASP B CA 1
ATOM 1402 C C . ASP B 1 76 ? 27.841 31.400 18.956 1.00 30.53 73 ASP B C 1
ATOM 1403 O O . ASP B 1 76 ? 26.922 31.021 18.238 1.00 29.82 73 ASP B O 1
ATOM 1408 N N . GLU B 1 77 ? 28.716 30.554 19.519 1.00 30.36 74 GLU B N 1
ATOM 1409 C CA . GLU B 1 77 ? 28.542 29.092 19.428 1.00 29.92 74 GLU B CA 1
ATOM 1410 C C . GLU B 1 77 ? 27.249 28.601 20.086 1.00 29.34 74 GLU B C 1
ATOM 1411 O O . GLU B 1 77 ? 26.512 27.805 19.490 1.00 28.57 74 GLU B O 1
ATOM 1417 N N . VAL B 1 78 ? 26.967 29.077 21.302 1.00 29.10 75 VAL B N 1
ATOM 1418 C CA . VAL B 1 78 ? 25.743 28.694 22.011 1.00 27.92 75 VAL B CA 1
ATOM 1419 C C . VAL B 1 78 ? 24.527 29.144 21.205 1.00 27.59 75 VAL B C 1
ATOM 1420 O O . VAL B 1 78 ? 23.563 28.399 21.050 1.00 27.00 75 VAL B O 1
ATOM 1424 N N . HIS B 1 79 ? 24.584 30.374 20.692 1.00 26.11 76 HIS B N 1
ATOM 1425 C CA . HIS B 1 79 ? 23.500 30.911 19.897 1.00 25.82 76 HIS B CA 1
ATOM 1426 C C . HIS B 1 79 ? 23.224 30.004 18.681 1.00 25.26 76 HIS B C 1
ATOM 1427 O O . HIS B 1 79 ? 22.070 29.664 18.402 1.00 25.12 76 HIS B O 1
ATOM 1434 N N . ALA B 1 80 ? 24.288 29.603 17.972 1.00 25.25 77 ALA B N 1
ATOM 1435 C CA . ALA B 1 80 ? 24.164 28.697 16.834 1.00 25.69 77 ALA B CA 1
ATOM 1436 C C . ALA B 1 80 ? 23.573 27.352 17.260 1.00 25.95 77 ALA B C 1
ATOM 1437 O O . ALA B 1 80 ? 22.744 26.790 16.552 1.00 25.64 77 ALA B O 1
ATOM 1439 N N . ARG B 1 81 ? 23.992 26.850 18.420 1.00 26.76 78 ARG B N 1
ATOM 1440 C CA . ARG B 1 81 ? 23.511 25.555 18.902 1.00 27.80 78 ARG B CA 1
ATOM 1441 C C . ARG B 1 81 ? 22.037 25.612 19.185 1.00 27.76 78 ARG B C 1
ATOM 1442 O O . ARG B 1 81 ? 21.282 24.677 18.874 1.00 26.87 78 ARG B O 1
ATOM 1450 N N . ILE B 1 82 ? 21.620 26.715 19.804 1.00 27.46 79 ILE B N 1
ATOM 1451 C CA . ILE B 1 82 ? 20.222 26.941 20.122 1.00 27.42 79 ILE B CA 1
ATOM 1452 C C . ILE B 1 82 ? 19.362 26.922 18.854 1.00 27.79 79 ILE B C 1
ATOM 1453 O O . ILE B 1 82 ? 18.358 26.189 18.767 1.00 28.21 79 ILE B O 1
ATOM 1458 N N . LEU B 1 83 ? 19.750 27.735 17.877 1.00 27.38 80 LEU B N 1
ATOM 1459 C CA . LEU B 1 83 ? 19.042 27.803 16.588 1.00 27.54 80 LEU B CA 1
ATOM 1460 C C . LEU B 1 83 ? 18.994 26.445 15.859 1.00 26.94 80 LEU B C 1
ATOM 1461 O O . LEU B 1 83 ? 17.955 26.054 15.345 1.00 26.11 80 LEU B O 1
ATOM 1466 N N . LYS B 1 84 ? 20.123 25.743 15.827 1.00 26.33 81 LYS B N 1
ATOM 1467 C CA . LYS B 1 84 ? 20.185 24.428 15.169 1.00 27.36 81 LYS B CA 1
ATOM 1468 C C . LYS B 1 84 ? 19.282 23.398 15.854 1.00 27.82 81 LYS B C 1
ATOM 1469 O O . LYS B 1 84 ? 18.797 22.456 15.215 1.00 26.76 81 LYS B O 1
ATOM 1475 N N . ALA B 1 85 ? 19.056 23.590 17.154 1.00 28.54 82 ALA B N 1
ATOM 1476 C CA . ALA B 1 85 ? 18.175 22.728 17.941 1.00 29.33 82 ALA B CA 1
ATOM 1477 C C . ALA B 1 85 ? 16.693 23.062 17.716 1.00 30.64 82 ALA B C 1
ATOM 1478 O O . ALA B 1 85 ? 15.804 22.327 18.178 1.00 32.24 82 ALA B O 1
ATOM 1480 N N . GLY B 1 86 ? 16.430 24.151 17.004 1.00 31.38 83 GLY B N 1
ATOM 1481 C CA . GLY B 1 86 ? 15.059 24.579 16.706 1.00 32.24 83 GLY B CA 1
ATOM 1482 C C . GLY B 1 86 ? 14.329 25.240 17.863 1.00 32.81 83 GLY B C 1
ATOM 1483 O O . GLY B 1 86 ? 13.091 25.287 17.866 1.00 33.54 83 GLY B O 1
ATOM 1484 N N . LEU B 1 87 ? 15.077 25.759 18.841 1.00 31.87 84 LEU B N 1
ATOM 1485 C CA . LEU B 1 87 ? 14.475 26.374 20.026 1.00 32.22 84 LEU B CA 1
ATOM 1486 C C . LEU B 1 87 ? 14.150 27.819 19.754 1.00 32.14 84 LEU B C 1
ATOM 1487 O O . LEU B 1 87 ? 14.998 28.548 19.202 1.00 32.21 84 LEU B O 1
ATOM 1492 N N . PRO B 1 88 ? 12.921 28.245 20.108 1.00 31.44 85 PRO B N 1
ATOM 1493 C CA . PRO B 1 88 ? 12.599 29.648 19.901 1.00 30.98 85 PRO B CA 1
ATOM 1494 C C . PRO B 1 88 ? 13.333 30.543 20.903 1.00 30.47 85 PRO B C 1
ATOM 1495 O O . PRO B 1 88 ? 13.524 30.150 22.050 1.00 30.38 85 PRO B O 1
ATOM 1499 N N . ILE B 1 89 ? 13.789 31.702 20.443 1.00 30.03 86 ILE B N 1
ATOM 1500 C CA . ILE B 1 89 ? 14.435 32.706 21.304 1.00 29.68 86 ILE B CA 1
ATOM 1501 C C . ILE B 1 89 ? 13.403 33.788 21.669 1.00 30.18 86 ILE B C 1
ATOM 1502 O O . ILE B 1 89 ? 12.760 34.359 20.768 1.00 29.92 86 ILE B O 1
ATOM 1507 N N . GLU B 1 90 ? 13.208 34.027 22.970 1.00 29.18 87 GLU B N 1
ATOM 1508 C CA . GLU B 1 90 ? 12.169 34.932 23.452 1.00 30.16 87 GLU B CA 1
ATOM 1509 C C . GLU B 1 90 ? 12.645 36.366 23.447 1.00 28.81 87 GLU B C 1
ATOM 1510 O O . GLU B 1 90 ? 11.847 37.279 23.308 1.00 28.45 87 GLU B O 1
ATOM 1516 N N . TYR B 1 91 ? 13.951 36.573 23.590 1.00 27.00 88 TYR B N 1
ATOM 1517 C CA . TYR B 1 91 ? 14.486 37.921 23.658 1.00 26.87 88 TYR B CA 1
ATOM 1518 C C . TYR B 1 91 ? 15.924 37.886 23.186 1.00 26.87 88 TYR B C 1
ATOM 1519 O O . TYR B 1 91 ? 16.649 36.958 23.531 1.00 25.41 88 TYR B O 1
ATOM 1528 N N . GLY B 1 92 ? 16.320 38.865 22.380 1.00 27.07 89 GLY B N 1
ATOM 1529 C CA . GLY B 1 92 ? 17.697 38.983 21.918 1.00 27.06 89 GLY B CA 1
ATOM 1530 C C . GLY B 1 92 ? 17.977 38.048 20.744 1.00 28.00 89 GLY B C 1
ATOM 1531 O O . GLY B 1 92 ? 17.059 37.443 20.182 1.00 29.45 89 GLY B O 1
ATOM 1532 N N . PRO B 1 93 ? 19.256 37.850 20.404 1.00 27.91 90 PRO B N 1
ATOM 1533 C CA . PRO B 1 93 ? 20.420 38.405 21.090 1.00 27.85 90 PRO B CA 1
ATOM 1534 C C . PRO B 1 93 ? 20.512 39.924 21.003 1.00 29.05 90 PRO B C 1
ATOM 1535 O O . PRO B 1 93 ? 20.139 40.536 19.990 1.00 28.44 90 PRO B O 1
ATOM 1539 N N . VAL B 1 94 ? 21.003 40.541 22.067 1.00 27.90 91 VAL B N 1
ATOM 1540 C CA . VAL B 1 94 ? 21.197 41.976 22.037 1.00 28.95 91 VAL B CA 1
ATOM 1541 C C . VAL B 1 94 ? 22.313 42.337 23.018 1.00 29.25 91 VAL B C 1
ATOM 1542 O O . VAL B 1 94 ? 22.558 41.627 23.990 1.00 29.27 91 VAL B O 1
ATOM 1546 N N . THR B 1 95 ? 23.030 43.412 22.741 1.00 30.60 92 THR B N 1
ATOM 1547 C CA . THR B 1 95 ? 24.037 43.867 23.675 1.00 32.16 92 THR B CA 1
ATOM 1548 C C . THR B 1 95 ? 23.417 44.921 24.581 1.00 32.41 92 THR B C 1
ATOM 1549 O O . THR B 1 95 ? 22.888 45.924 24.102 1.00 33.79 92 THR B O 1
ATOM 1553 N N . GLU B 1 96 ? 23.497 44.684 25.881 1.00 32.92 93 GLU B N 1
ATOM 1554 C CA . GLU B 1 96 ? 22.870 45.546 26.887 1.00 33.41 93 GLU B CA 1
ATOM 1555 C C . GLU B 1 96 ? 23.815 46.628 27.375 1.00 34.20 93 GLU B C 1
ATOM 1556 O O . GLU B 1 96 ? 25.012 46.586 27.079 1.00 34.70 93 GLU B O 1
ATOM 1562 N N . ALA B 1 97 ? 23.265 47.584 28.133 1.00 34.98 94 ALA B N 1
ATOM 1563 C CA . ALA B 1 97 ? 24.004 48.767 28.614 1.00 35.13 94 ALA B CA 1
ATOM 1564 C C . ALA B 1 97 ? 24.958 48.474 29.771 1.00 35.28 94 ALA B C 1
ATOM 1565 O O . ALA B 1 97 ? 25.798 49.303 30.114 1.00 35.61 94 ALA B O 1
ATOM 1567 N N . TRP B 1 98 ? 24.827 47.299 30.373 1.00 35.51 95 TRP B N 1
ATOM 1568 C CA . TRP B 1 98 ? 25.658 46.933 31.509 1.00 35.57 95 TRP B CA 1
ATOM 1569 C C . TRP B 1 98 ? 26.733 45.926 31.119 1.00 35.41 95 TRP B C 1
ATOM 1570 O O . TRP B 1 98 ? 27.137 45.091 31.924 1.00 36.03 95 TRP B O 1
ATOM 1581 N N . GLY B 1 99 ? 27.168 46.015 29.864 1.00 35.31 96 GLY B N 1
ATOM 1582 C CA . GLY B 1 99 ? 28.322 45.273 29.353 1.00 34.42 96 GLY B CA 1
ATOM 1583 C C . GLY B 1 99 ? 28.148 43.784 29.113 1.00 33.45 96 GLY B C 1
ATOM 1584 O O . GLY B 1 99 ? 29.084 43.012 29.330 1.00 33.53 96 GLY B O 1
ATOM 1585 N N . VAL B 1 100 ? 26.966 43.365 28.668 1.00 32.48 97 VAL B N 1
ATOM 1586 C CA . VAL B 1 100 ? 26.754 41.954 28.321 1.00 31.37 97 VAL B CA 1
ATOM 1587 C C . VAL B 1 100 ? 26.012 41.814 27.002 1.00 30.48 97 VAL B C 1
ATOM 1588 O O . VAL B 1 100 ? 25.189 42.661 26.642 1.00 30.37 97 VAL B O 1
ATOM 1592 N N . GLN B 1 101 ? 26.268 40.718 26.299 1.00 29.14 98 GLN B N 1
ATOM 1593 C CA . GLN B 1 101 ? 25.356 40.329 25.248 1.00 28.45 98 GLN B CA 1
ATOM 1594 C C . GLN B 1 101 ? 24.576 39.125 25.756 1.00 27.51 98 GLN B C 1
ATOM 1595 O O . GLN B 1 101 ? 25.115 38.267 26.462 1.00 27.33 98 GLN B O 1
ATOM 1601 N N . ARG B 1 102 ? 23.298 39.092 25.443 1.00 27.10 99 ARG B N 1
ATOM 1602 C CA . ARG B 1 102 ? 22.474 38.070 26.038 1.00 26.49 99 ARG B CA 1
ATOM 1603 C C . ARG B 1 102 ? 21.280 37.753 25.180 1.00 25.99 99 ARG B C 1
ATOM 1604 O O . ARG B 1 102 ? 20.931 38.524 24.281 1.00 25.87 99 ARG B O 1
ATOM 1612 N N . LEU B 1 103 ? 20.699 36.579 25.419 1.00 25.77 100 LEU B N 1
ATOM 1613 C CA . LEU B 1 103 ? 19.380 36.217 24.883 1.00 25.76 100 LEU B CA 1
ATOM 1614 C C . LEU B 1 103 ? 18.613 35.447 25.953 1.00 26.20 100 LEU B C 1
ATOM 1615 O O . LEU B 1 103 ? 19.211 34.916 26.893 1.00 25.45 100 LEU B O 1
ATOM 1620 N N . PHE B 1 104 ? 17.282 35.384 25.826 1.00 26.12 101 PHE B N 1
ATOM 1621 C CA . PHE B 1 104 ? 16.475 34.616 26.747 1.00 26.85 101 PHE B CA 1
ATOM 1622 C C . PHE B 1 104 ? 15.803 33.501 25.949 1.00 27.49 101 PHE B C 1
ATOM 1623 O O . PHE B 1 104 ? 15.353 33.708 24.808 1.00 28.04 101 PHE B O 1
ATOM 1631 N N . LEU B 1 105 ? 15.688 32.333 26.551 1.00 25.90 102 LEU B N 1
ATOM 1632 C CA . LEU B 1 105 ? 14.869 31.269 25.933 1.00 27.72 102 LEU B CA 1
ATOM 1633 C C . LEU B 1 105 ? 14.327 30.372 27.015 1.00 27.07 102 LEU B C 1
ATOM 1634 O O . LEU B 1 105 ? 14.800 30.434 28.152 1.00 26.60 102 LEU B O 1
ATOM 1639 N N . ARG B 1 106 ? 13.345 29.530 26.653 1.00 28.22 103 ARG B N 1
ATOM 1640 C CA . ARG B 1 106 ? 12.771 28.589 27.626 1.00 26.27 103 ARG B CA 1
ATOM 1641 C C . ARG B 1 106 ? 13.486 27.256 27.628 1.00 26.22 103 ARG B C 1
ATOM 1642 O O . ARG B 1 106 ? 13.799 26.703 26.572 1.00 26.49 103 ARG B O 1
ATOM 1650 N N . ASP B 1 107 ? 13.728 26.734 28.824 1.00 25.05 104 ASP B N 1
ATOM 1651 C CA . ASP B 1 107 ? 14.231 25.360 28.972 1.00 24.78 104 ASP B CA 1
ATOM 1652 C C . ASP B 1 107 ? 13.109 24.302 28.908 1.00 24.43 104 ASP B C 1
ATOM 1653 O O . ASP B 1 107 ? 11.923 24.664 28.705 1.00 23.89 104 ASP B O 1
ATOM 1658 N N . PRO B 1 108 ? 13.461 23.003 28.990 1.00 22.87 105 PRO B N 1
ATOM 1659 C CA . PRO B 1 108 ? 12.473 21.920 28.880 1.00 22.02 105 PRO B CA 1
ATOM 1660 C C . PRO B 1 108 ? 11.365 21.952 29.937 1.00 22.55 105 PRO B C 1
ATOM 1661 O O . PRO B 1 108 ? 10.323 21.287 29.795 1.00 21.91 105 PRO B O 1
ATOM 1665 N N . PHE B 1 109 ? 11.602 22.735 30.984 1.00 22.17 106 PHE B N 1
ATOM 1666 C CA . PHE B 1 109 ? 10.724 22.746 32.148 1.00 22.98 106 PHE B CA 1
ATOM 1667 C C . PHE B 1 109 ? 9.979 24.076 32.181 1.00 24.42 106 PHE B C 1
ATOM 1668 O O . PHE B 1 109 ? 9.244 24.370 33.143 1.00 24.53 106 PHE B O 1
ATOM 1676 N N . GLY B 1 110 ? 10.160 24.882 31.142 1.00 23.94 107 GLY B N 1
ATOM 1677 C CA . GLY B 1 110 ? 9.407 26.137 31.042 1.00 25.77 107 GLY B CA 1
ATOM 1678 C C . GLY B 1 110 ? 10.080 27.292 31.757 1.00 25.05 107 GLY B C 1
ATOM 1679 O O . GLY B 1 110 ? 9.481 28.366 31.890 1.00 25.07 107 GLY B O 1
ATOM 1680 N N . LYS B 1 111 ? 11.315 27.081 32.230 1.00 24.38 108 LYS B N 1
ATOM 1681 C CA . LYS B 1 111 ? 12.051 28.113 32.997 1.00 25.19 108 LYS B CA 1
ATOM 1682 C C . LYS B 1 111 ? 12.593 29.103 31.982 1.00 25.86 108 LYS B C 1
ATOM 1683 O O . LYS B 1 111 ? 13.039 28.695 30.889 1.00 27.54 108 LYS B O 1
ATOM 1689 N N . LEU B 1 112 ? 12.606 30.376 32.357 1.00 24.05 109 LEU B N 1
ATOM 1690 C CA . LEU B 1 112 ? 13.148 31.447 31.519 1.00 24.32 109 LEU B CA 1
ATOM 1691 C C . LEU B 1 112 ? 14.630 31.574 31.816 1.00 24.15 109 LEU B C 1
ATOM 1692 O O . LEU B 1 112 ? 15.035 31.950 32.928 1.00 24.29 109 LEU B O 1
ATOM 1697 N N . ILE B 1 113 ? 15.412 31.225 30.808 1.00 23.94 110 ILE B N 1
ATOM 1698 C CA . ILE B 1 113 ? 16.872 31.205 30.912 1.00 23.34 110 ILE B CA 1
ATOM 1699 C C . ILE B 1 113 ? 17.508 32.364 30.158 1.00 24.89 110 ILE B C 1
ATOM 1700 O O . ILE B 1 113 ? 17.351 32.481 28.938 1.00 25.56 110 ILE B O 1
ATOM 1705 N N . ASN B 1 114 ? 18.300 33.146 30.884 1.00 24.34 111 ASN B N 1
ATOM 1706 C CA . ASN B 1 114 ? 19.104 34.212 30.315 1.00 25.12 111 ASN B CA 1
ATOM 1707 C C . ASN B 1 114 ? 20.510 33.675 30.049 1.00 25.93 111 ASN B C 1
ATOM 1708 O O . ASN B 1 114 ? 21.235 33.315 30.979 1.00 27.39 111 ASN B O 1
ATOM 1713 N N . ILE B 1 115 ? 20.890 33.593 28.780 1.00 24.36 112 ILE B N 1
ATOM 1714 C CA . ILE B 1 115 ? 22.226 33.156 28.409 1.00 25.10 112 ILE B CA 1
ATOM 1715 C C . ILE B 1 115 ? 23.006 34.439 28.077 1.00 24.77 112 ILE B C 1
ATOM 1716 O O . ILE B 1 115 ? 22.581 35.192 27.218 1.00 24.98 112 ILE B O 1
ATOM 1721 N N . LEU B 1 116 ? 24.132 34.687 28.740 1.00 24.67 113 LEU B N 1
ATOM 1722 C CA . LEU B 1 116 ? 24.792 35.984 28.589 1.00 24.57 113 LEU B CA 1
ATOM 1723 C C . LEU B 1 116 ? 26.283 35.805 28.510 1.00 24.96 113 LEU B C 1
ATOM 1724 O O . LEU B 1 116 ? 26.827 34.815 29.019 1.00 24.60 113 LEU B O 1
ATOM 1729 N N . SER B 1 117 ? 26.953 36.783 27.920 1.00 24.62 114 SER B N 1
ATOM 1730 C CA . SER B 1 117 ? 28.413 36.753 27.893 1.00 24.76 114 SER B CA 1
ATOM 1731 C C . SER B 1 117 ? 28.935 38.180 28.058 1.00 26.08 114 SER B C 1
ATOM 1732 O O . SER B 1 117 ? 28.214 39.131 27.763 1.00 26.41 114 SER B O 1
#

Organism: Agrobacterium fabrum (strain C58 / ATCC 33970) (NCBI:txid176299)

Sequence (223 aa):
AVRRVVANIATPEPARAQAFYGDILGPVADHGWIVTHASPLEAHAQVSFAREGGSGTDVPDLSIEVDNFDEEVHARILKAGLPIEYGPVTEAWGVQRLFLRDPFGKLINILSHAVRRVVANIATPEPARAQAFYGDILGPVADHGWIVTHASPLEAHAQVSFAREGGSGTDVPDLSIEVDNFDEVHARILKAGLPIEYGPVTEAWGVQRLFLRDPFGKLINILS

Radius of gyration: 17.03 Å; Cα contacts (8 Å, |Δi|>4): 532; chains: 2; bounding box: 26×40×52 Å

CATH classification: 3.10.180.10

Nearest PDB structures (foldseek):
  2pjs-assembly1_B  TM=1.009E+00  e=7.414E-22  Agrobacterium fabrum str. C58
  3itw-assembly1_B-2  TM=6.472E-01  e=2.977E-04  Micromonospora sp. ML1
  5umq-assembly1_A  TM=6.389E-01  e=6.927E-04  Streptomyces sp. CB03234
  2p25-assembly1_A-2  TM=4.974E-01  e=1.959E-03  Enterococcus faeca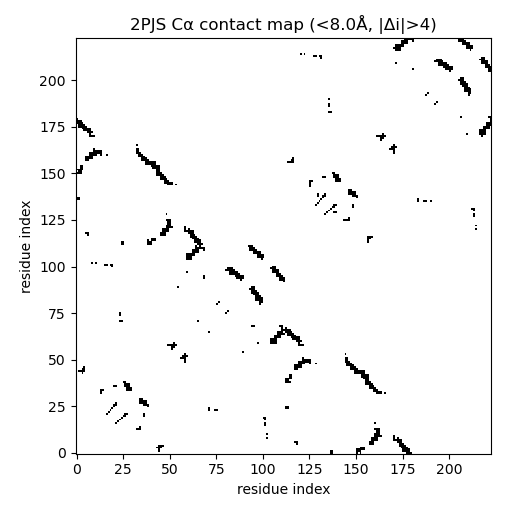lis V583
  3l7t-assembly2_C  TM=5.636E-01  e=9.312E-03  Streptococcus mutans